Protein AF-A0A968WQC2-F1 (afdb_monomer)

Sequence (178 aa):
MWSKIRKRLLRRFVKSERGATAIEFAMVGGPFLLMIGVVLESGSMLFTQFAIQSATQETARQIRTGQSQSGGVSAGAFKSALCGQATFIANCNSKLLVAVQAATSFSTLQTTLPNPLSIGFLPDGSEPPLPFNCGNPLDAAGVVVTYDWNFIMPWSGASHQRRRRQQEAARRPRDLPQ

Foldseek 3Di:
DVVVVVVVVVVVCVPDVVNVVVVVCCVVVVVVVVVVLVVVLVVVVVVLVVQLVVLCVVLVVCLLVCVCVVVVQDQLNSQVSSCVSSVVDPPSSLFKDKAKDWDQDPVVVVVPDDDLVLFGADPVSHGDDHHDDSDDHPIDMDMHMDGDDQGPDPVVRVVVVVVVVVSVVVPPPPPDDD

Structure (mmCIF, N/CA/C/O backbone):
data_AF-A0A968WQC2-F1
#
_entry.id   AF-A0A968WQC2-F1
#
loop_
_atom_site.group_PDB
_atom_site.id
_atom_site.type_symbol
_atom_site.label_atom_id
_atom_site.label_alt_id
_atom_site.label_comp_id
_atom_site.label_asym_id
_atom_site.label_entity_id
_atom_site.label_seq_id
_atom_site.pdbx_PDB_ins_code
_atom_site.Cartn_x
_atom_site.Cartn_y
_atom_site.Cartn_z
_atom_site.occupancy
_atom_site.B_iso_or_equiv
_atom_site.auth_seq_id
_atom_site.auth_comp_id
_atom_site.auth_asym_id
_atom_site.auth_atom_id
_atom_site.pdbx_PDB_model_num
ATOM 1 N N . MET A 1 1 ? 43.643 -16.516 -40.893 1.00 53.09 1 MET A N 1
ATOM 2 C CA . MET A 1 1 ? 42.702 -15.764 -41.765 1.00 53.09 1 MET A CA 1
ATOM 3 C C . MET A 1 1 ? 41.692 -14.898 -40.989 1.00 53.09 1 MET A C 1
ATOM 5 O O . MET A 1 1 ? 41.475 -13.756 -41.373 1.00 53.09 1 MET A O 1
ATOM 9 N N . TRP A 1 2 ? 41.147 -15.355 -39.851 1.00 58.28 2 TRP A N 1
ATOM 10 C CA . TRP A 1 2 ? 40.165 -14.608 -39.033 1.00 58.28 2 TRP A CA 1
ATOM 11 C C . TRP A 1 2 ? 40.638 -13.285 -38.392 1.00 58.28 2 TRP A C 1
ATOM 13 O O . TRP A 1 2 ? 39.845 -12.355 -38.255 1.00 58.28 2 TRP A O 1
ATOM 23 N N . SER A 1 3 ? 41.923 -13.147 -38.048 1.00 62.44 3 SER A N 1
ATOM 24 C CA . SER A 1 3 ? 42.469 -11.918 -37.432 1.00 62.44 3 SER A CA 1
ATOM 25 C C . SER A 1 3 ? 42.370 -10.684 -38.348 1.00 62.44 3 SER A C 1
ATOM 27 O O . SER A 1 3 ? 42.009 -9.594 -37.899 1.00 62.44 3 SER A O 1
ATOM 29 N N . LYS A 1 4 ? 42.603 -10.851 -39.659 1.00 61.97 4 LYS A N 1
ATOM 30 C CA . LYS A 1 4 ? 42.529 -9.748 -40.635 1.00 61.97 4 LYS A CA 1
ATOM 31 C C . LYS A 1 4 ? 41.085 -9.276 -40.861 1.00 61.97 4 LYS A C 1
ATOM 33 O O . LYS A 1 4 ? 40.853 -8.078 -40.999 1.00 61.97 4 LYS A O 1
ATOM 38 N N . ILE A 1 5 ? 40.122 -10.199 -40.826 1.00 69.75 5 ILE A N 1
ATOM 39 C CA . ILE A 1 5 ? 38.689 -9.906 -40.980 1.00 69.75 5 ILE A CA 1
ATOM 40 C C . ILE A 1 5 ? 38.167 -9.138 -39.756 1.00 69.75 5 ILE A C 1
ATOM 42 O O . ILE A 1 5 ? 37.531 -8.098 -39.922 1.00 69.75 5 ILE A O 1
ATOM 46 N N . ARG A 1 6 ? 38.534 -9.556 -38.532 1.00 71.94 6 ARG A N 1
ATOM 47 C CA . ARG A 1 6 ? 38.197 -8.818 -37.298 1.00 71.94 6 ARG A CA 1
ATOM 48 C C . ARG A 1 6 ? 38.764 -7.398 -37.293 1.00 71.94 6 ARG A C 1
ATOM 50 O O . ARG A 1 6 ? 38.024 -6.462 -37.017 1.00 71.94 6 ARG A O 1
ATOM 57 N N . LYS A 1 7 ? 40.037 -7.206 -37.669 1.00 72.94 7 LYS A N 1
ATOM 58 C CA . LYS A 1 7 ? 40.661 -5.867 -37.736 1.00 72.94 7 LYS A CA 1
ATOM 59 C C . LYS A 1 7 ? 39.980 -4.940 -38.754 1.00 72.94 7 LYS A C 1
ATOM 61 O O . LYS A 1 7 ? 39.863 -3.742 -38.506 1.00 72.94 7 LYS A O 1
ATOM 66 N N . ARG A 1 8 ? 39.515 -5.479 -39.888 1.00 74.19 8 ARG A N 1
ATOM 67 C CA . ARG A 1 8 ? 38.829 -4.706 -40.939 1.00 74.19 8 ARG A CA 1
ATOM 68 C C . ARG A 1 8 ? 37.403 -4.319 -40.537 1.00 74.19 8 ARG A C 1
ATOM 70 O O . ARG A 1 8 ? 36.994 -3.194 -40.802 1.00 74.19 8 ARG A O 1
ATOM 77 N N . LEU A 1 9 ? 36.688 -5.216 -39.856 1.00 74.75 9 LEU A N 1
ATOM 78 C CA . LEU A 1 9 ? 35.372 -4.931 -39.278 1.00 74.75 9 LEU A CA 1
ATOM 79 C C . LEU A 1 9 ? 35.474 -3.890 -38.155 1.00 74.75 9 LEU A C 1
ATOM 81 O O . LEU A 1 9 ? 34.773 -2.887 -38.212 1.00 74.75 9 LEU A O 1
ATOM 85 N N . LEU A 1 10 ? 36.413 -4.045 -37.214 1.00 75.62 10 LEU A N 1
ATOM 86 C CA . LEU A 1 10 ? 36.664 -3.074 -36.137 1.00 75.62 10 LEU A CA 1
ATOM 87 C C . LEU A 1 10 ? 36.996 -1.672 -36.671 1.00 75.62 10 LEU A C 1
ATOM 89 O O . LEU A 1 10 ? 36.408 -0.699 -36.217 1.00 75.62 10 LEU A O 1
ATOM 93 N N . ARG A 1 11 ? 37.858 -1.547 -37.693 1.00 75.75 11 ARG A N 1
ATOM 94 C CA . ARG A 1 11 ? 38.123 -0.247 -38.344 1.00 75.75 11 ARG A CA 1
ATOM 95 C C . ARG A 1 11 ? 36.881 0.362 -39.000 1.00 75.75 11 ARG A C 1
ATOM 97 O O . ARG A 1 11 ? 36.751 1.581 -39.018 1.00 75.75 11 ARG A O 1
ATOM 104 N N . ARG A 1 12 ? 35.982 -0.462 -39.548 1.00 70.31 12 ARG A N 1
ATOM 105 C CA . ARG A 1 12 ? 34.734 0.001 -40.174 1.00 70.31 12 ARG A CA 1
ATOM 106 C C . ARG A 1 12 ? 33.717 0.474 -39.132 1.00 70.31 12 ARG A C 1
ATOM 108 O O . ARG A 1 12 ? 33.051 1.469 -39.383 1.00 70.31 12 ARG A O 1
ATOM 115 N N . PHE A 1 13 ? 33.651 -0.184 -37.972 1.00 68.56 13 PHE A N 1
ATOM 116 C CA . PHE A 1 13 ? 32.835 0.258 -36.836 1.00 68.56 13 PHE A CA 1
ATOM 117 C C . PHE A 1 13 ? 33.368 1.557 -36.214 1.00 68.56 13 PHE A C 1
ATOM 119 O O . PHE A 1 13 ? 32.596 2.489 -36.015 1.00 68.56 13 PHE A O 1
ATOM 126 N N . VAL A 1 14 ? 34.685 1.674 -36.009 1.00 71.06 14 VAL A N 1
ATOM 127 C CA . VAL A 1 14 ? 35.314 2.898 -35.468 1.00 71.06 14 VAL A CA 1
ATOM 128 C C . VAL A 1 14 ? 35.147 4.104 -36.403 1.00 71.06 14 VAL A C 1
ATOM 130 O O . VAL A 1 14 ? 35.040 5.227 -35.932 1.00 71.06 14 VAL A O 1
ATOM 133 N N . LYS A 1 15 ? 35.077 3.895 -37.726 1.00 75.12 15 LYS A N 1
ATOM 134 C CA . LYS A 1 15 ? 34.871 4.972 -38.714 1.00 75.12 15 LYS A CA 1
ATOM 135 C C . LYS A 1 15 ? 33.387 5.287 -38.986 1.00 75.12 15 LYS A C 1
ATOM 137 O O . LYS A 1 15 ? 33.086 6.052 -39.897 1.00 75.12 15 LYS A O 1
ATOM 142 N N . SER A 1 16 ? 32.446 4.662 -38.275 1.00 74.50 16 SER A N 1
ATOM 143 C CA . SER A 1 16 ? 31.014 4.846 -38.541 1.00 74.50 16 SER A CA 1
ATOM 144 C C . SER A 1 16 ? 30.402 5.960 -37.679 1.00 74.50 16 SER A C 1
ATOM 146 O O . SER A 1 16 ? 30.072 5.753 -36.517 1.00 74.50 16 SER A O 1
ATOM 148 N N . GLU A 1 17 ? 30.184 7.140 -38.265 1.00 74.75 17 GLU A N 1
ATOM 149 C CA . GLU A 1 17 ? 29.558 8.298 -37.585 1.00 74.75 17 GLU A CA 1
ATOM 150 C C . GLU A 1 17 ? 28.096 8.040 -37.182 1.00 74.75 17 GLU A C 1
ATOM 152 O O . GLU A 1 17 ? 27.615 8.518 -36.156 1.00 74.75 17 GLU A O 1
ATOM 157 N N . ARG A 1 18 ? 27.393 7.186 -37.938 1.00 76.38 18 ARG A N 1
ATOM 158 C CA . ARG A 1 18 ? 26.045 6.711 -37.577 1.00 76.38 18 ARG A CA 1
ATOM 159 C C . ARG A 1 18 ? 26.033 5.868 -36.293 1.00 76.38 18 ARG A C 1
ATOM 161 O O . ARG A 1 18 ? 25.027 5.829 -35.600 1.00 76.38 18 ARG A O 1
ATOM 168 N N . GLY A 1 19 ? 27.139 5.186 -35.982 1.00 76.38 19 GLY A N 1
ATOM 169 C CA . GLY A 1 19 ? 27.296 4.461 -34.720 1.00 76.38 19 GLY A CA 1
ATOM 170 C C . GLY A 1 19 ? 27.556 5.407 -33.547 1.00 76.38 19 GLY A C 1
ATOM 171 O O . GLY A 1 19 ? 26.990 5.211 -32.477 1.00 76.38 19 GLY A O 1
ATOM 172 N N . ALA A 1 20 ? 28.351 6.460 -33.764 1.00 80.75 20 ALA A N 1
ATOM 173 C CA . ALA A 1 20 ? 28.621 7.487 -32.757 1.00 80.75 20 ALA A CA 1
ATOM 174 C C . ALA A 1 20 ? 27.345 8.252 -32.363 1.00 80.75 20 ALA A C 1
ATOM 176 O O . ALA A 1 20 ? 27.018 8.322 -31.184 1.00 80.75 20 ALA A O 1
ATOM 177 N N . THR A 1 21 ? 26.558 8.697 -33.343 1.00 83.06 21 THR A N 1
ATOM 178 C CA . THR A 1 21 ? 25.269 9.383 -33.110 1.00 83.06 21 THR A CA 1
ATOM 179 C C . THR A 1 21 ? 24.235 8.505 -32.393 1.00 83.06 21 THR A C 1
ATOM 181 O O . THR A 1 21 ? 23.504 8.983 -31.528 1.00 83.06 21 THR A O 1
ATOM 184 N N . ALA A 1 22 ? 24.193 7.199 -32.685 1.00 85.12 22 ALA A N 1
ATOM 185 C CA . ALA A 1 22 ? 23.338 6.264 -31.951 1.00 85.12 22 ALA A CA 1
ATOM 186 C C . ALA A 1 22 ? 23.753 6.129 -30.474 1.00 85.12 22 ALA A C 1
ATOM 188 O O . ALA A 1 22 ? 22.895 6.023 -29.598 1.00 85.12 22 ALA A O 1
ATOM 189 N N . ILE A 1 23 ? 25.058 6.158 -30.187 1.00 85.38 23 ILE A N 1
ATOM 190 C CA . ILE A 1 23 ? 25.586 6.119 -28.818 1.00 85.38 23 ILE A CA 1
ATOM 191 C C . ILE A 1 23 ? 25.303 7.438 -28.090 1.00 85.38 23 ILE A C 1
ATOM 193 O O . ILE A 1 23 ? 24.868 7.398 -26.943 1.00 85.38 23 ILE A O 1
ATOM 197 N N . GLU A 1 24 ? 25.484 8.588 -28.743 1.00 86.44 24 GLU A N 1
ATOM 198 C CA . GLU A 1 24 ? 25.143 9.907 -28.188 1.00 86.44 24 GLU A CA 1
ATOM 199 C C . GLU A 1 24 ? 23.667 9.975 -27.783 1.00 86.44 24 GLU A C 1
ATOM 201 O O . GLU A 1 24 ? 23.338 10.376 -26.665 1.00 86.44 24 GLU A O 1
ATOM 206 N N . PHE A 1 25 ? 22.773 9.489 -28.649 1.00 88.94 25 PHE A N 1
ATOM 207 C CA . PHE A 1 25 ? 21.352 9.412 -28.330 1.00 88.94 25 PHE A CA 1
ATOM 208 C C . PHE A 1 25 ? 21.065 8.413 -27.204 1.00 88.94 25 PHE A C 1
ATOM 210 O O . PHE A 1 25 ? 20.247 8.698 -26.337 1.00 88.94 25 PHE A O 1
ATOM 217 N N . ALA A 1 26 ? 21.749 7.267 -27.156 1.00 89.31 26 ALA A N 1
ATOM 218 C CA . 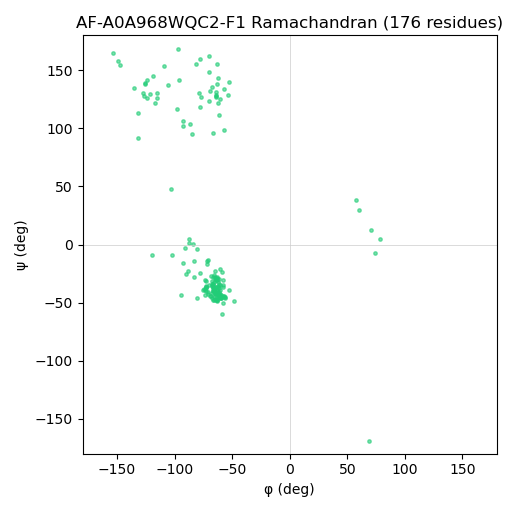ALA A 1 26 ? 21.575 6.290 -26.082 1.00 89.31 26 ALA A CA 1
ATOM 219 C C . ALA A 1 26 ? 22.073 6.803 -24.718 1.00 89.31 26 ALA A C 1
ATOM 221 O O . ALA A 1 26 ? 21.460 6.488 -23.696 1.00 89.31 26 ALA A O 1
ATOM 222 N N . MET A 1 27 ? 23.133 7.620 -24.688 1.00 90.50 27 MET A N 1
ATOM 223 C CA . MET A 1 27 ? 23.642 8.236 -23.456 1.00 90.50 27 MET A CA 1
ATOM 224 C C . MET A 1 27 ? 22.626 9.186 -22.814 1.00 90.50 27 MET A C 1
ATOM 226 O O . MET A 1 27 ? 22.602 9.298 -21.592 1.00 90.50 27 MET A O 1
ATOM 230 N N . VAL A 1 28 ? 21.768 9.832 -23.609 1.00 93.38 28 VAL A N 1
ATOM 231 C CA . VAL A 1 28 ? 20.702 10.718 -23.106 1.00 93.38 28 VAL A CA 1
ATOM 232 C C . VAL A 1 28 ? 19.375 9.969 -22.949 1.00 93.38 28 VAL A C 1
ATOM 234 O O . VAL A 1 28 ? 18.690 10.095 -21.934 1.00 93.38 28 VAL A O 1
ATOM 237 N N . GLY A 1 29 ? 19.024 9.142 -23.930 1.00 93.19 29 GLY A N 1
ATOM 238 C CA . GLY A 1 29 ? 17.776 8.387 -23.976 1.00 93.19 29 GLY A CA 1
ATOM 239 C C . GLY A 1 29 ? 17.676 7.324 -22.885 1.00 93.19 29 GLY A C 1
ATOM 240 O O . GLY A 1 29 ? 16.604 7.146 -22.313 1.00 93.19 29 GLY A O 1
ATOM 241 N N . GLY A 1 30 ? 18.784 6.658 -22.543 1.00 89.94 30 GLY A N 1
ATOM 242 C CA . GLY A 1 30 ? 18.825 5.664 -21.468 1.00 89.94 30 GLY A CA 1
ATOM 243 C C . GLY A 1 30 ? 18.398 6.249 -20.114 1.00 89.94 30 GLY A C 1
ATOM 244 O O . GLY A 1 30 ? 17.391 5.804 -19.560 1.00 89.94 30 GLY A O 1
ATOM 245 N N . PRO A 1 31 ? 19.099 7.273 -19.589 1.00 90.44 31 PRO A N 1
ATOM 246 C CA . PRO A 1 31 ? 18.714 7.948 -18.350 1.00 90.44 31 PRO A CA 1
ATOM 247 C C . PRO A 1 31 ? 17.304 8.549 -18.385 1.00 90.44 31 PRO A C 1
ATOM 249 O O . PRO A 1 31 ? 16.594 8.484 -17.383 1.00 90.44 31 PRO A O 1
ATOM 252 N N . PHE A 1 32 ? 16.870 9.090 -19.527 1.00 92.94 32 PHE A N 1
ATOM 253 C CA . PHE A 1 32 ? 15.528 9.657 -19.680 1.00 92.94 32 PHE A CA 1
ATOM 254 C C . PHE A 1 32 ? 14.421 8.602 -19.532 1.00 92.94 32 PHE A C 1
ATOM 256 O O . PHE A 1 32 ? 13.481 8.796 -18.761 1.00 92.94 32 PHE A O 1
ATOM 263 N N . LEU A 1 33 ? 14.553 7.455 -20.203 1.00 90.19 33 LEU A N 1
ATOM 264 C CA . LEU A 1 33 ? 13.589 6.357 -20.086 1.00 90.19 33 LEU A CA 1
ATOM 265 C C . LEU A 1 33 ? 13.590 5.737 -18.686 1.00 90.19 33 LEU A C 1
ATOM 267 O O . LEU A 1 33 ? 12.525 5.403 -18.168 1.00 90.19 33 LEU A O 1
ATOM 271 N N . LEU A 1 34 ? 14.760 5.631 -18.048 1.00 89.69 34 LEU A N 1
ATOM 272 C CA . LEU A 1 34 ? 14.852 5.205 -16.650 1.00 89.69 34 LEU A CA 1
ATOM 273 C C . LEU A 1 34 ? 14.110 6.174 -15.726 1.00 89.69 34 LEU A C 1
ATOM 275 O O . LEU A 1 34 ? 13.339 5.729 -14.881 1.00 89.69 34 LEU A O 1
ATOM 279 N N . MET A 1 35 ? 14.285 7.485 -15.911 1.00 90.94 35 MET A N 1
ATOM 280 C CA . MET A 1 35 ? 13.602 8.504 -15.113 1.00 90.94 35 MET A CA 1
ATOM 281 C C . MET A 1 35 ? 12.079 8.438 -15.285 1.00 90.94 35 MET A C 1
ATOM 283 O O . MET A 1 35 ? 11.361 8.431 -14.286 1.00 90.94 35 MET A O 1
ATOM 287 N N . ILE A 1 36 ? 11.581 8.275 -16.516 1.00 92.88 36 ILE A N 1
ATOM 288 C CA . ILE A 1 36 ? 10.149 8.034 -16.767 1.00 92.88 36 ILE A CA 1
ATOM 289 C C . ILE A 1 36 ? 9.677 6.775 -16.029 1.00 92.88 36 ILE A C 1
ATOM 291 O O . ILE A 1 36 ? 8.634 6.806 -15.378 1.00 92.88 36 ILE A O 1
ATOM 295 N N . GLY A 1 37 ? 10.456 5.691 -16.074 1.00 90.50 37 GLY A N 1
ATOM 296 C CA . GLY A 1 37 ? 10.169 4.466 -15.328 1.00 90.50 37 GLY A CA 1
ATOM 297 C C . GLY A 1 37 ? 10.018 4.710 -13.823 1.00 90.50 37 GLY A C 1
ATOM 298 O O . GLY A 1 37 ? 9.046 4.247 -13.230 1.00 90.50 37 GLY A O 1
ATOM 299 N N . VAL A 1 38 ? 10.918 5.494 -13.215 1.00 90.56 38 VAL A N 1
ATOM 300 C CA . VAL A 1 38 ? 10.847 5.856 -11.784 1.00 90.56 38 VAL A CA 1
ATOM 301 C C . VAL A 1 38 ? 9.575 6.642 -11.474 1.00 90.56 38 VAL A C 1
ATOM 303 O O . VAL A 1 38 ? 8.922 6.388 -10.460 1.00 90.56 38 VAL A O 1
ATOM 306 N N . VAL A 1 39 ? 9.215 7.600 -12.331 1.00 93.00 39 VAL A N 1
ATOM 307 C CA . VAL A 1 39 ? 8.026 8.441 -12.138 1.00 93.00 39 VAL A CA 1
ATOM 308 C C . VAL A 1 39 ? 6.751 7.610 -12.241 1.00 93.00 39 VAL A C 1
ATOM 310 O O . VAL A 1 39 ? 5.884 7.730 -11.378 1.00 93.00 39 VAL A O 1
ATOM 313 N N . LEU A 1 40 ? 6.642 6.733 -13.242 1.00 92.50 40 LEU A N 1
ATOM 314 C CA . LEU A 1 40 ? 5.488 5.844 -13.401 1.00 92.50 40 LEU A CA 1
ATOM 315 C C . LEU A 1 40 ? 5.359 4.858 -12.230 1.00 92.50 40 LEU A C 1
ATOM 317 O O . LEU A 1 40 ? 4.256 4.626 -11.729 1.00 92.50 40 LEU A O 1
ATOM 321 N N . GLU A 1 41 ? 6.478 4.313 -11.756 1.00 90.50 41 GLU A N 1
ATOM 322 C CA . GLU A 1 41 ? 6.510 3.414 -10.602 1.00 90.50 41 GLU A CA 1
ATOM 323 C C . GLU A 1 41 ? 6.079 4.132 -9.314 1.00 90.50 41 GLU A C 1
ATOM 325 O O . GLU A 1 41 ? 5.206 3.647 -8.591 1.00 90.50 41 GLU A O 1
ATOM 330 N N . SER A 1 42 ? 6.619 5.326 -9.064 1.00 90.25 42 SER A N 1
ATOM 331 C CA . SER A 1 42 ? 6.267 6.145 -7.896 1.00 90.25 42 SER A CA 1
ATOM 332 C C . SER A 1 42 ? 4.814 6.623 -7.953 1.00 90.25 42 SER A C 1
ATOM 334 O O . SER A 1 42 ? 4.114 6.610 -6.942 1.00 90.25 42 SER A O 1
ATOM 336 N N . GLY A 1 43 ? 4.326 6.989 -9.143 1.00 92.50 43 GLY A N 1
ATOM 337 C CA . GLY A 1 43 ? 2.930 7.356 -9.371 1.00 92.50 43 GLY A CA 1
ATOM 338 C C . GLY A 1 43 ? 1.974 6.203 -9.070 1.00 92.50 43 GLY A C 1
ATOM 339 O O . GLY A 1 43 ? 0.958 6.404 -8.411 1.00 92.50 43 GLY A O 1
ATOM 340 N N . SER A 1 44 ? 2.336 4.979 -9.459 1.00 89.94 44 SER A N 1
ATOM 341 C CA . SER A 1 44 ? 1.553 3.772 -9.160 1.00 89.94 44 SER A CA 1
ATOM 342 C C . SER A 1 44 ? 1.520 3.458 -7.657 1.00 89.94 44 SER A C 1
ATOM 344 O O . SER A 1 44 ? 0.472 3.084 -7.121 1.00 89.94 44 SER A O 1
ATOM 346 N N . MET A 1 45 ? 2.645 3.659 -6.959 1.00 89.19 45 MET A N 1
ATOM 347 C CA . MET A 1 45 ? 2.734 3.505 -5.503 1.00 89.19 45 MET A CA 1
ATOM 348 C C . MET A 1 45 ? 1.831 4.511 -4.777 1.00 89.19 45 MET A C 1
ATOM 350 O O . MET A 1 45 ? 1.035 4.121 -3.923 1.00 89.19 45 MET A O 1
ATOM 354 N N . LEU A 1 46 ? 1.908 5.793 -5.146 1.00 91.44 46 LEU A N 1
ATOM 355 C CA . LEU A 1 46 ? 1.081 6.850 -4.556 1.00 91.44 46 LEU A CA 1
ATOM 356 C C . LEU A 1 46 ? -0.403 6.643 -4.854 1.00 91.44 46 LEU A C 1
ATOM 358 O O . LEU A 1 46 ? -1.234 6.775 -3.959 1.00 91.44 46 LEU A O 1
ATOM 362 N N . PHE A 1 47 ? -0.743 6.260 -6.084 1.00 91.69 47 PHE A N 1
ATOM 363 C CA . PHE A 1 47 ? -2.118 5.938 -6.454 1.00 91.69 47 PHE A CA 1
ATOM 364 C C . PHE A 1 47 ? -2.696 4.834 -5.557 1.00 91.69 47 PHE A C 1
ATOM 366 O O . PHE A 1 47 ? -3.793 4.969 -5.018 1.00 91.69 47 PHE A O 1
ATOM 373 N N . THR A 1 48 ? -1.923 3.770 -5.337 1.00 90.50 48 THR A N 1
ATOM 374 C CA . THR A 1 48 ? -2.304 2.663 -4.451 1.00 90.50 48 THR A CA 1
ATOM 375 C C . THR A 1 48 ? -2.492 3.140 -3.014 1.00 90.50 48 THR A C 1
ATOM 377 O O . THR A 1 48 ? -3.474 2.779 -2.368 1.00 90.50 48 THR A O 1
ATOM 380 N N . GLN A 1 49 ? -1.600 4.000 -2.522 1.00 90.50 49 GLN A N 1
ATOM 381 C CA . GLN A 1 49 ? -1.720 4.588 -1.191 1.00 90.50 49 GLN A CA 1
ATOM 382 C C . GLN A 1 49 ? -3.019 5.391 -1.033 1.00 90.50 49 GLN A C 1
ATOM 384 O O . GLN A 1 49 ? -3.732 5.200 -0.048 1.00 90.50 49 GLN A O 1
ATOM 389 N N . PHE A 1 50 ? -3.368 6.233 -2.009 1.00 92.12 50 PHE A N 1
ATOM 390 C CA . PHE A 1 50 ? -4.621 6.993 -1.983 1.00 92.12 50 PHE A CA 1
ATOM 391 C C . PHE A 1 50 ? -5.857 6.090 -2.046 1.00 92.12 50 PHE A C 1
ATOM 393 O O . PHE A 1 50 ? -6.807 6.301 -1.289 1.00 92.12 50 PHE A O 1
ATOM 400 N N . ALA A 1 51 ? -5.836 5.058 -2.893 1.00 92.12 51 ALA A N 1
ATOM 401 C CA . ALA A 1 51 ? -6.929 4.095 -2.994 1.00 92.12 51 ALA A CA 1
ATOM 402 C C . ALA A 1 51 ? -7.172 3.364 -1.661 1.00 92.12 51 ALA A C 1
ATOM 404 O O . ALA A 1 51 ? -8.307 3.295 -1.188 1.00 92.12 51 ALA A O 1
ATOM 405 N N . ILE A 1 52 ? -6.107 2.884 -1.005 1.00 91.38 52 ILE A N 1
ATOM 406 C CA . ILE A 1 52 ? -6.203 2.223 0.307 1.00 91.38 52 ILE A CA 1
ATOM 407 C C . ILE A 1 52 ? -6.680 3.202 1.375 1.00 91.38 52 ILE A C 1
ATOM 409 O O . ILE A 1 52 ? -7.512 2.834 2.202 1.00 91.38 52 ILE A O 1
ATOM 413 N N . GLN A 1 53 ? -6.189 4.442 1.376 1.00 91.62 53 GLN A N 1
ATOM 414 C CA . GLN A 1 53 ? -6.602 5.450 2.350 1.00 91.62 53 GLN A CA 1
ATOM 415 C C . GLN A 1 53 ? -8.106 5.738 2.256 1.00 91.62 53 GLN A C 1
ATOM 417 O O . GLN A 1 53 ? -8.786 5.768 3.282 1.00 91.62 53 GLN A O 1
ATOM 422 N N . SER A 1 54 ? -8.638 5.879 1.038 1.00 92.62 54 SER A N 1
ATOM 423 C CA . SER A 1 54 ? -10.074 6.059 0.810 1.00 92.62 54 SER A CA 1
ATOM 424 C C . SER A 1 54 ? -10.884 4.840 1.270 1.00 92.62 54 SER A C 1
ATOM 426 O O . SER A 1 54 ? -11.825 4.987 2.051 1.00 92.62 54 SER A O 1
ATOM 428 N N . ALA A 1 55 ? -10.464 3.629 0.893 1.00 91.62 55 ALA A N 1
ATOM 429 C CA . ALA A 1 55 ? -11.112 2.388 1.323 1.00 91.62 55 ALA A CA 1
ATOM 430 C C . ALA A 1 55 ? -11.090 2.205 2.855 1.00 91.62 55 ALA A C 1
ATOM 432 O O . ALA A 1 55 ? -12.075 1.782 3.465 1.00 91.62 55 ALA A O 1
ATOM 433 N N . THR A 1 56 ? -9.978 2.565 3.497 1.00 91.44 56 THR A N 1
ATOM 434 C CA . THR A 1 56 ? -9.814 2.515 4.957 1.00 91.44 56 THR A CA 1
ATOM 435 C C . THR A 1 56 ? -10.736 3.516 5.644 1.00 91.44 56 THR A C 1
ATOM 437 O O . THR A 1 56 ? -11.327 3.203 6.671 1.00 91.44 56 THR A O 1
ATOM 440 N N . GLN A 1 57 ? -10.903 4.714 5.082 1.00 91.25 57 GLN A N 1
ATOM 441 C CA . GLN A 1 57 ? -11.796 5.724 5.642 1.00 91.25 57 GLN A CA 1
ATOM 442 C C . GLN A 1 57 ? -13.260 5.272 5.611 1.00 91.25 57 GLN A C 1
ATOM 444 O O . GLN A 1 57 ? -13.958 5.437 6.611 1.00 91.25 57 GLN A O 1
ATOM 449 N N . GLU A 1 58 ? -13.714 4.659 4.517 1.00 90.44 58 GLU A N 1
ATOM 450 C CA . GLU A 1 58 ? -15.074 4.115 4.425 1.00 90.44 58 GLU A CA 1
ATOM 451 C C . GLU A 1 58 ? -15.287 2.912 5.355 1.00 90.44 58 GLU A C 1
ATOM 453 O O . GLU A 1 58 ? -16.248 2.871 6.124 1.00 90.44 58 GLU A O 1
ATOM 458 N N . THR A 1 59 ? -14.352 1.963 5.388 1.00 88.19 59 THR A N 1
ATOM 459 C CA . THR A 1 59 ? -14.447 0.804 6.296 1.00 88.19 59 THR A CA 1
ATOM 460 C C . THR A 1 59 ? -14.318 1.192 7.773 1.00 88.19 59 THR A C 1
ATOM 462 O O . THR A 1 59 ? -15.001 0.627 8.627 1.00 88.19 59 THR A O 1
ATOM 465 N N . ALA A 1 60 ? -13.550 2.233 8.107 1.00 88.06 60 ALA A N 1
ATOM 466 C CA . ALA A 1 60 ? -13.503 2.778 9.462 1.00 88.06 60 ALA A CA 1
ATOM 467 C C . ALA A 1 60 ? -14.859 3.347 9.917 1.00 88.06 60 ALA A C 1
ATOM 469 O O . ALA A 1 60 ? -15.173 3.302 11.108 1.00 88.06 60 ALA A O 1
ATOM 470 N N . ARG A 1 61 ? -15.707 3.846 9.003 1.00 87.62 61 ARG A N 1
ATOM 471 C CA . ARG A 1 61 ? -17.072 4.289 9.353 1.00 87.62 61 ARG A CA 1
ATOM 472 C C . ARG A 1 61 ? -17.949 3.121 9.788 1.00 87.62 61 ARG A C 1
ATOM 474 O O . ARG A 1 61 ? -18.764 3.293 10.692 1.00 87.62 61 ARG A O 1
ATOM 481 N N . GLN A 1 62 ? -17.761 1.937 9.209 1.00 85.69 62 GLN A N 1
ATOM 482 C CA . GLN A 1 62 ? -18.483 0.726 9.618 1.00 85.69 62 GLN A CA 1
ATOM 483 C C . GLN A 1 62 ? -18.132 0.321 11.056 1.00 85.69 62 GLN A C 1
ATOM 485 O O . GLN A 1 62 ? -19.011 -0.071 11.821 1.00 85.69 62 GLN A O 1
ATOM 490 N N . ILE A 1 63 ? -16.872 0.510 11.461 1.00 86.06 63 ILE A N 1
ATOM 491 C CA . ILE A 1 63 ? -16.448 0.310 12.853 1.00 86.06 63 ILE A CA 1
ATOM 492 C C . ILE A 1 63 ? -17.100 1.360 13.763 1.00 86.06 63 ILE A C 1
ATOM 494 O O . ILE A 1 63 ? -17.710 1.002 14.763 1.00 86.06 63 ILE A O 1
ATOM 498 N N . ARG A 1 64 ? -17.057 2.649 13.391 1.00 83.25 64 ARG A N 1
ATOM 499 C CA . ARG A 1 64 ? -17.650 3.741 14.196 1.00 83.25 64 ARG A CA 1
ATOM 500 C C . ARG A 1 64 ? -19.167 3.643 14.363 1.00 83.25 64 ARG A C 1
ATOM 502 O O . ARG A 1 64 ? -19.699 4.128 15.351 1.00 83.25 64 ARG A O 1
ATOM 509 N N . THR A 1 65 ? -19.861 3.060 13.391 1.00 86.00 65 THR A N 1
ATOM 510 C CA . THR A 1 65 ? -21.319 2.848 13.432 1.00 86.00 65 THR A CA 1
ATOM 511 C C . THR A 1 65 ? -21.711 1.537 14.115 1.00 86.00 65 THR A C 1
ATOM 513 O O . THR A 1 65 ? -22.895 1.222 14.186 1.00 86.00 65 THR A O 1
ATOM 516 N N . GLY A 1 66 ? -20.739 0.760 14.603 1.00 81.19 66 GLY A N 1
ATOM 517 C CA . GLY A 1 66 ? -20.978 -0.515 15.275 1.00 81.19 66 GLY A CA 1
ATOM 518 C C . GLY A 1 66 ? -21.459 -1.638 14.356 1.00 81.19 66 GLY A C 1
ATOM 519 O O . GLY A 1 66 ? -21.862 -2.692 14.845 1.00 81.19 66 GLY A O 1
ATOM 520 N N . GLN A 1 67 ? -21.384 -1.463 13.031 1.00 81.88 67 GLN A N 1
ATOM 521 C CA . GLN A 1 67 ? -21.734 -2.507 12.060 1.00 81.88 67 GLN A CA 1
ATOM 522 C C . GLN A 1 67 ? -20.790 -3.709 12.193 1.00 81.88 67 GLN A C 1
ATOM 524 O O . GLN A 1 67 ? -21.238 -4.853 12.225 1.00 81.88 67 GLN A O 1
ATOM 529 N N . SER A 1 68 ? -19.489 -3.456 12.380 1.00 79.75 68 SER A N 1
ATOM 530 C CA . SER A 1 68 ? -18.496 -4.519 12.594 1.00 79.75 68 SER A CA 1
ATOM 531 C C . SER A 1 68 ? -18.658 -5.239 13.940 1.00 79.75 68 SER A C 1
ATOM 533 O O . SER A 1 68 ? -18.307 -6.410 14.048 1.00 79.75 68 SER A O 1
ATOM 535 N N . GLN A 1 69 ? -19.208 -4.549 14.945 1.00 77.19 69 GLN A N 1
ATOM 536 C CA . GLN A 1 69 ? -19.437 -5.070 16.300 1.00 77.19 69 GLN A CA 1
ATOM 537 C C . GLN A 1 69 ? -20.715 -5.919 16.351 1.00 77.19 69 GLN A C 1
ATOM 539 O O . GLN A 1 69 ? -20.704 -7.037 16.853 1.00 77.19 69 GLN A O 1
ATOM 544 N N . SER A 1 70 ? -21.800 -5.413 15.761 1.00 69.25 70 SER A N 1
ATOM 545 C CA . SER A 1 70 ? -23.114 -6.071 15.746 1.00 69.25 70 SER A CA 1
ATOM 546 C C . SER A 1 70 ? -23.155 -7.275 14.801 1.00 69.25 70 SER A C 1
ATOM 548 O O . SER A 1 70 ? -23.887 -8.228 15.046 1.00 69.25 70 SER A O 1
ATOM 550 N N . GLY A 1 71 ? -22.369 -7.237 13.719 1.00 67.25 71 GLY A N 1
ATOM 551 C CA . GLY A 1 71 ? -22.306 -8.297 12.710 1.00 67.25 71 GLY A CA 1
ATOM 552 C C . GLY A 1 71 ? -21.256 -9.382 12.962 1.00 67.25 71 GLY A C 1
ATOM 553 O O . GLY A 1 71 ? -21.164 -10.303 12.156 1.00 67.25 71 GLY A O 1
ATOM 554 N N . GLY A 1 72 ? -20.440 -9.279 14.022 1.00 73.38 72 GLY A N 1
ATOM 555 C CA . GLY A 1 72 ? -19.375 -10.254 14.307 1.00 73.38 72 GLY A CA 1
ATOM 556 C C . GLY A 1 72 ? -18.368 -10.406 13.159 1.00 73.38 72 GLY A C 1
ATOM 557 O O . GLY A 1 72 ? -17.952 -11.517 12.830 1.00 73.38 72 GLY A O 1
ATOM 558 N N . VAL A 1 73 ? -18.023 -9.298 12.498 1.00 81.56 73 VAL A N 1
ATOM 559 C CA . VAL A 1 73 ? -17.197 -9.315 11.284 1.00 81.56 73 VAL A CA 1
ATOM 560 C C . VAL A 1 73 ? -15.806 -9.843 11.624 1.00 81.56 73 VAL A C 1
ATOM 562 O O . VAL A 1 73 ? -15.149 -9.325 12.518 1.00 81.56 73 VAL A O 1
ATOM 565 N N . SER A 1 74 ? -15.334 -10.863 10.907 1.00 85.38 74 SER A N 1
ATOM 566 C CA . SER A 1 74 ? -13.972 -11.376 11.072 1.00 85.38 74 SER A CA 1
ATOM 567 C C . SER A 1 74 ? -12.944 -10.482 10.371 1.00 85.38 74 SER A C 1
ATOM 569 O O . SER A 1 74 ? -13.269 -9.768 9.418 1.00 85.38 74 SER A O 1
ATOM 571 N N . ALA A 1 75 ? -11.673 -10.579 10.772 1.00 84.06 75 ALA A N 1
ATOM 572 C CA . ALA A 1 75 ? -10.574 -9.868 10.112 1.00 84.06 75 ALA A CA 1
ATOM 573 C C . ALA A 1 75 ? -10.537 -10.113 8.590 1.00 84.06 75 ALA A C 1
ATOM 575 O O . ALA A 1 75 ? -10.326 -9.184 7.811 1.00 84.06 75 ALA A O 1
ATOM 576 N N . GLY A 1 76 ? -10.815 -11.349 8.154 1.00 86.19 76 GLY A N 1
ATOM 577 C CA . GLY A 1 76 ? -10.872 -11.710 6.736 1.00 86.19 76 GLY A CA 1
ATOM 578 C C . GLY A 1 76 ? -12.037 -11.055 5.989 1.00 86.19 76 GLY A C 1
ATOM 579 O O . GLY A 1 76 ? -11.853 -10.550 4.883 1.00 86.19 76 GLY A O 1
ATOM 580 N N . ALA A 1 77 ? -13.223 -10.993 6.602 1.00 87.31 77 ALA A N 1
ATOM 581 C CA . ALA A 1 77 ? -14.376 -10.315 6.012 1.00 87.31 77 ALA A CA 1
ATOM 582 C C . ALA A 1 77 ? -14.153 -8.796 5.916 1.00 87.31 77 ALA A C 1
ATOM 584 O O . ALA A 1 77 ? -14.453 -8.191 4.885 1.00 87.31 77 ALA A O 1
AT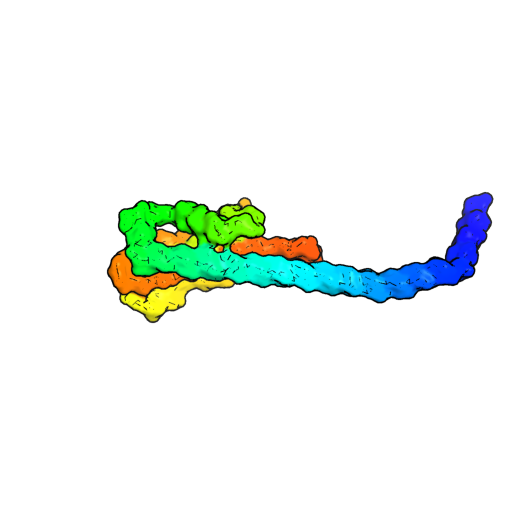OM 585 N N . PHE A 1 78 ? -13.547 -8.191 6.942 1.00 88.12 78 PHE A N 1
ATOM 586 C CA . PHE A 1 78 ? -13.172 -6.776 6.932 1.00 88.12 78 PHE A CA 1
ATOM 587 C C . PHE A 1 78 ? -12.154 -6.465 5.827 1.00 88.12 78 PHE A C 1
ATOM 589 O O . PHE A 1 78 ? -12.320 -5.514 5.063 1.00 88.12 78 PHE A O 1
ATOM 596 N N . LYS A 1 79 ? -11.130 -7.312 5.688 1.00 88.75 79 LYS A N 1
ATOM 597 C CA . LYS A 1 79 ? -10.134 -7.219 4.617 1.00 88.75 79 LYS A CA 1
ATOM 598 C C . LYS A 1 79 ? -10.772 -7.319 3.233 1.00 88.75 79 LYS A C 1
ATOM 600 O O . LYS A 1 79 ? -10.481 -6.499 2.365 1.00 88.75 79 LYS A O 1
ATOM 605 N N . SER A 1 80 ? -11.687 -8.270 3.044 1.00 89.75 80 SER A N 1
ATOM 606 C CA . SER A 1 80 ? -12.413 -8.429 1.784 1.00 89.75 80 SER A CA 1
ATOM 607 C C . SER A 1 80 ? -13.274 -7.206 1.459 1.00 89.75 80 SER A C 1
ATOM 609 O O . SER A 1 80 ? -13.316 -6.788 0.304 1.00 89.75 80 SER A O 1
ATOM 611 N N . ALA A 1 81 ? -13.931 -6.604 2.455 1.00 88.56 81 ALA A N 1
ATOM 612 C CA . ALA A 1 81 ? -14.709 -5.380 2.270 1.00 88.56 81 ALA A CA 1
ATOM 613 C C . ALA A 1 81 ? -13.820 -4.195 1.861 1.00 88.56 81 ALA A C 1
ATOM 615 O O . ALA A 1 81 ? -14.163 -3.452 0.942 1.00 88.56 81 ALA A O 1
ATOM 616 N N . LEU A 1 82 ? -12.647 -4.057 2.486 1.00 89.56 82 LEU A N 1
ATOM 617 C CA . LEU A 1 82 ? -11.666 -3.026 2.146 1.00 89.56 82 LEU A CA 1
ATOM 618 C C . LEU A 1 82 ? -11.128 -3.214 0.721 1.00 89.56 82 LEU A C 1
ATOM 620 O O . LEU A 1 82 ? -11.117 -2.272 -0.070 1.00 89.56 82 LEU A O 1
ATOM 624 N N . CYS A 1 83 ? -10.756 -4.440 0.353 1.00 89.75 83 CYS A N 1
ATOM 625 C CA . CYS A 1 83 ? -10.305 -4.752 -1.001 1.00 89.75 83 CYS A CA 1
ATOM 626 C C . CYS A 1 83 ? -11.413 -4.607 -2.056 1.00 89.75 83 CYS A C 1
ATOM 628 O O . CYS A 1 83 ? -11.115 -4.274 -3.200 1.00 89.75 83 CYS A O 1
ATOM 630 N N . GLY A 1 84 ? -12.683 -4.787 -1.680 1.00 88.44 84 GLY A N 1
ATOM 631 C CA . GLY A 1 84 ? -13.831 -4.510 -2.545 1.00 88.44 84 GLY A CA 1
ATOM 632 C C . GLY A 1 84 ? -13.999 -3.026 -2.887 1.00 88.44 84 GLY A C 1
ATOM 633 O O . GLY A 1 84 ? -14.517 -2.710 -3.951 1.00 88.44 84 GLY A O 1
ATOM 634 N N . GLN A 1 85 ? -13.524 -2.117 -2.030 1.00 86.06 85 GLN A N 1
ATOM 635 C CA . GLN A 1 85 ? -13.472 -0.677 -2.324 1.00 86.06 85 GLN A CA 1
ATOM 636 C C . GLN A 1 85 ? -12.231 -0.303 -3.149 1.00 86.06 85 GLN A C 1
ATOM 638 O O . GLN A 1 85 ? -12.258 0.643 -3.930 1.00 86.06 85 GLN A O 1
ATOM 643 N N . ALA A 1 86 ? -11.144 -1.064 -3.010 1.00 84.44 86 ALA A N 1
ATOM 644 C CA . ALA A 1 86 ? -9.873 -0.819 -3.684 1.00 84.44 86 ALA A CA 1
ATOM 645 C C . ALA A 1 86 ? -9.640 -1.767 -4.879 1.00 84.44 86 ALA A C 1
ATOM 647 O O . ALA A 1 86 ? -8.564 -2.349 -5.028 1.00 84.44 86 ALA A O 1
ATOM 648 N N . THR A 1 87 ? -10.644 -1.914 -5.751 1.00 81.19 87 THR A N 1
ATOM 649 C CA . THR A 1 87 ? -10.655 -2.881 -6.873 1.00 81.19 87 THR A CA 1
ATOM 650 C C . THR A 1 87 ? -9.517 -2.708 -7.879 1.00 81.19 87 THR A C 1
ATOM 652 O O . THR A 1 87 ? -9.141 -3.663 -8.554 1.00 81.19 87 THR A O 1
ATOM 655 N N . PHE A 1 88 ? -8.938 -1.510 -7.971 1.00 78.81 88 PHE A N 1
ATOM 656 C CA . PHE A 1 88 ? -7.809 -1.228 -8.857 1.00 78.81 88 PHE A CA 1
ATOM 657 C C . PHE A 1 88 ? -6.491 -1.868 -8.377 1.00 78.81 88 PHE A C 1
ATOM 659 O O . PHE A 1 88 ? -5.537 -1.993 -9.143 1.00 78.81 88 PHE A O 1
ATOM 666 N N . ILE A 1 89 ? -6.414 -2.291 -7.111 1.00 81.62 89 ILE A N 1
ATOM 667 C CA . ILE A 1 89 ? -5.204 -2.872 -6.528 1.00 81.62 89 ILE A CA 1
ATOM 668 C C . ILE A 1 89 ? -5.181 -4.374 -6.802 1.00 81.62 89 ILE A C 1
ATOM 670 O O . ILE A 1 89 ? -5.848 -5.171 -6.135 1.00 81.62 89 ILE A O 1
ATOM 674 N N . ALA A 1 90 ? -4.349 -4.778 -7.759 1.00 75.25 90 ALA A 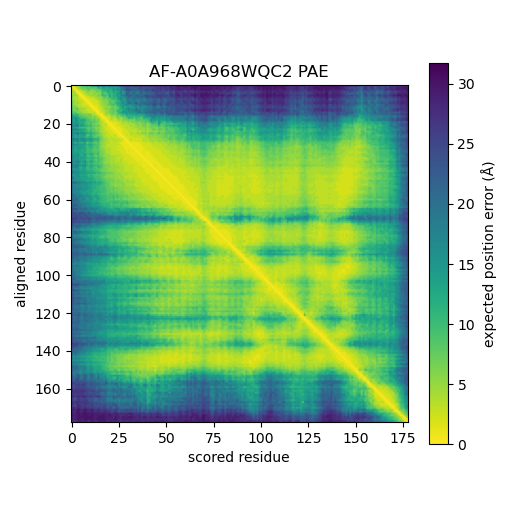N 1
ATOM 675 C CA . ALA A 1 90 ? -4.083 -6.187 -8.006 1.00 75.25 90 ALA A CA 1
ATOM 676 C C . ALA A 1 90 ? -3.542 -6.866 -6.736 1.00 75.25 90 ALA A C 1
ATOM 678 O O . ALA A 1 90 ? -2.632 -6.356 -6.083 1.00 75.25 90 ALA A O 1
ATOM 679 N N . ASN A 1 91 ? -4.074 -8.047 -6.408 1.00 81.56 91 ASN A N 1
ATOM 680 C CA . ASN A 1 91 ? -3.648 -8.847 -5.254 1.00 81.56 91 ASN A CA 1
ATOM 681 C C . ASN A 1 91 ? -3.806 -8.147 -3.889 1.00 81.56 91 ASN A C 1
ATOM 683 O O . ASN A 1 91 ? -3.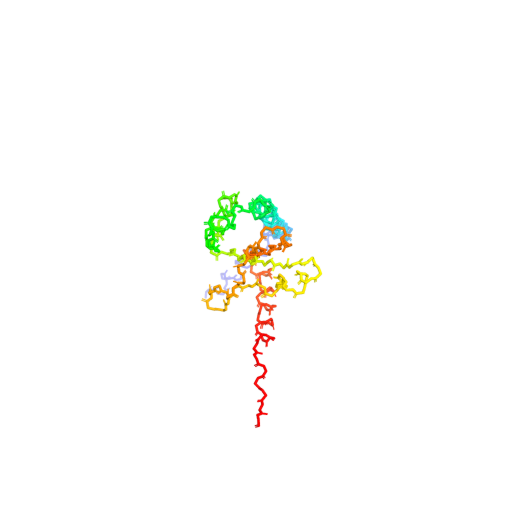076 -8.460 -2.949 1.00 81.56 91 ASN A O 1
ATOM 687 N N . CYS A 1 92 ? -4.783 -7.241 -3.750 1.00 85.25 92 CYS A N 1
ATOM 688 C CA . CYS A 1 92 ? -5.087 -6.584 -2.475 1.00 85.25 92 CYS A CA 1
ATOM 689 C C . CYS A 1 92 ? -5.194 -7.595 -1.317 1.00 85.25 92 CYS A C 1
ATOM 691 O O . CYS A 1 92 ? -4.504 -7.461 -0.311 1.00 85.25 92 CYS A O 1
ATOM 693 N N . ASN A 1 93 ? -5.954 -8.683 -1.492 1.00 84.31 93 ASN A N 1
ATOM 694 C CA . ASN A 1 93 ? -6.153 -9.678 -0.434 1.00 84.31 93 ASN A CA 1
ATOM 695 C C . ASN A 1 93 ? -4.886 -10.436 -0.012 1.00 84.31 93 ASN A C 1
ATOM 697 O O . ASN A 1 93 ? -4.856 -10.940 1.102 1.00 84.31 93 ASN A O 1
ATOM 701 N N . SER A 1 94 ? -3.850 -10.531 -0.844 1.00 84.12 94 SER A N 1
ATOM 702 C CA . SER A 1 94 ? -2.621 -11.256 -0.487 1.00 84.12 94 SER A CA 1
ATOM 703 C C . SER A 1 94 ? -1.468 -10.336 -0.086 1.00 84.12 94 SER A C 1
ATOM 705 O O . SER A 1 94 ? -0.432 -10.826 0.339 1.00 84.12 94 SER A O 1
ATOM 707 N N . LYS A 1 95 ? -1.607 -9.017 -0.269 1.00 84.81 95 LYS A N 1
ATOM 708 C CA . LYS A 1 95 ? -0.554 -8.021 0.006 1.00 84.81 95 LYS A CA 1
ATOM 709 C C . LYS A 1 95 ? -0.933 -6.979 1.047 1.00 84.81 95 LYS A C 1
ATOM 711 O O . LYS A 1 95 ? -0.086 -6.189 1.457 1.00 84.81 95 LYS A O 1
ATOM 716 N N . LEU A 1 96 ? -2.195 -6.953 1.445 1.00 88.44 96 LEU A N 1
ATOM 717 C CA . LEU A 1 96 ? -2.711 -6.056 2.461 1.00 88.44 96 LEU A CA 1
ATOM 718 C C . LEU A 1 96 ? -2.738 -6.774 3.811 1.00 88.44 96 LEU A C 1
ATOM 720 O O . LEU A 1 96 ? -3.077 -7.950 3.883 1.00 88.44 96 LEU A O 1
ATOM 724 N N . LEU A 1 97 ? -2.408 -6.070 4.880 1.00 88.56 97 LEU A N 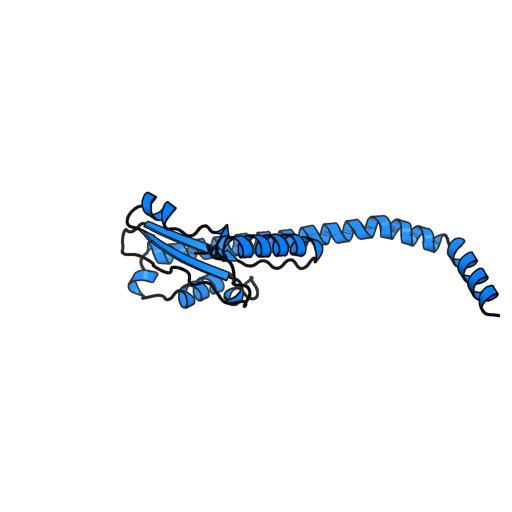1
ATOM 725 C CA . LEU A 1 97 ? -2.528 -6.527 6.258 1.00 88.56 97 LEU A CA 1
ATOM 726 C C . LEU A 1 97 ? -3.349 -5.488 7.013 1.00 88.56 97 LEU A C 1
ATOM 728 O O . LEU A 1 97 ? -3.162 -4.285 6.817 1.00 88.56 97 LEU A O 1
ATOM 732 N N . VAL A 1 98 ? -4.261 -5.944 7.867 1.00 89.50 98 VAL A N 1
ATOM 733 C CA . VAL A 1 98 ? -5.116 -5.059 8.662 1.00 89.50 98 VAL A CA 1
ATOM 734 C C . VAL A 1 98 ? -4.996 -5.437 10.126 1.00 89.50 98 VAL A C 1
ATOM 736 O O . VAL A 1 98 ? -5.204 -6.592 10.487 1.00 89.50 98 VAL A O 1
ATOM 739 N N . ALA A 1 99 ? -4.711 -4.448 10.962 1.00 89.19 99 ALA A N 1
ATOM 740 C CA . ALA A 1 99 ? -4.840 -4.543 12.404 1.00 89.19 99 ALA A CA 1
ATOM 741 C C . ALA A 1 99 ? -5.918 -3.562 12.866 1.00 89.19 99 ALA A C 1
ATOM 743 O O . ALA A 1 99 ? -5.902 -2.387 12.493 1.00 89.19 99 ALA A O 1
ATOM 744 N N . VAL A 1 100 ? -6.850 -4.041 13.683 1.00 90.00 100 VAL A N 1
ATOM 745 C CA . VAL A 1 100 ? -7.896 -3.217 14.293 1.00 90.00 100 VAL A CA 1
ATOM 746 C C . VAL A 1 100 ? -7.801 -3.402 15.791 1.00 90.00 100 VAL A C 1
ATOM 748 O O . VAL A 1 100 ? -7.835 -4.531 16.275 1.00 90.00 100 VAL A O 1
ATOM 751 N N . GLN A 1 101 ? -7.694 -2.302 16.523 1.00 90.25 101 GLN A N 1
ATOM 752 C CA . GLN A 1 101 ? -7.663 -2.337 17.974 1.00 90.25 101 GLN A CA 1
ATOM 753 C C . GLN A 1 101 ? -8.574 -1.258 18.535 1.00 90.25 101 GLN A C 1
ATOM 755 O O . GLN A 1 101 ? -8.539 -0.107 18.095 1.00 90.25 101 GLN A O 1
ATOM 760 N N . ALA A 1 102 ? -9.358 -1.639 19.533 1.00 88.62 102 ALA A N 1
ATOM 761 C CA . ALA A 1 102 ? -10.147 -0.723 20.329 1.00 88.62 102 ALA A CA 1
ATOM 762 C C . ALA A 1 102 ? -9.581 -0.600 21.744 1.00 88.62 102 ALA A C 1
ATOM 764 O O . ALA A 1 102 ? -8.930 -1.515 22.258 1.00 88.62 102 ALA A O 1
ATOM 765 N N . ALA A 1 103 ? -9.833 0.547 22.361 1.00 88.44 103 ALA A N 1
ATOM 766 C CA . ALA A 1 103 ? -9.465 0.856 23.728 1.00 88.44 103 ALA A CA 1
ATOM 767 C C . ALA A 1 103 ? -10.489 1.818 24.346 1.00 88.44 103 ALA A C 1
ATOM 769 O O . ALA A 1 103 ? -11.171 2.566 23.647 1.00 88.44 103 ALA A O 1
ATOM 770 N N . THR A 1 104 ? -10.560 1.843 25.674 1.00 85.69 104 THR A N 1
ATOM 771 C CA . THR A 1 104 ? -11.518 2.674 26.421 1.00 85.69 104 THR A CA 1
ATOM 772 C C . THR A 1 104 ? -11.202 4.173 26.360 1.00 85.69 1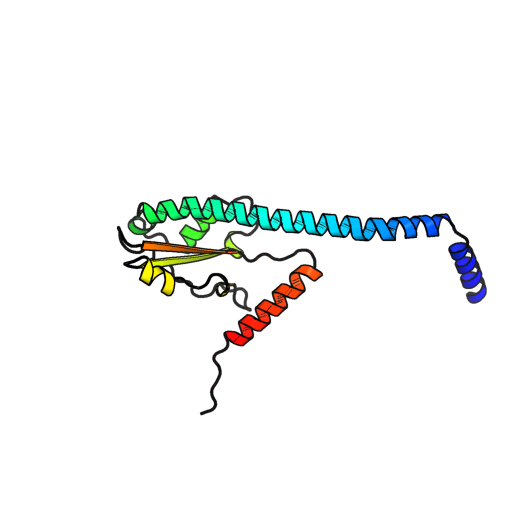04 THR A C 1
ATOM 774 O O . THR A 1 104 ? -12.034 5.003 26.715 1.00 85.69 104 THR A O 1
ATOM 777 N N . SER A 1 105 ? -10.000 4.553 25.912 1.00 86.00 105 SER A N 1
ATOM 778 C CA . SER A 1 105 ? -9.596 5.949 25.734 1.00 86.00 105 SER A CA 1
ATOM 779 C C . SER A 1 105 ? -8.621 6.116 24.568 1.00 86.00 105 SER A C 1
ATOM 781 O O . SER A 1 105 ? -7.855 5.213 24.241 1.00 86.00 105 SER A O 1
ATOM 783 N N . PHE A 1 106 ? -8.569 7.310 23.970 1.00 86.06 106 PHE A N 1
ATOM 784 C CA . PHE A 1 106 ? -7.596 7.605 22.907 1.00 86.06 106 PHE A CA 1
ATOM 785 C C . PHE A 1 106 ? -6.133 7.531 23.384 1.00 86.06 106 PHE A C 1
ATOM 787 O O . PHE A 1 106 ? -5.250 7.203 22.595 1.00 86.06 106 PHE A O 1
ATOM 794 N N . SER A 1 107 ? -5.866 7.785 24.671 1.00 88.62 107 SER A N 1
ATOM 795 C CA . SER A 1 107 ? -4.511 7.694 25.232 1.00 88.62 107 SER A CA 1
ATOM 796 C C . SER A 1 107 ? -4.016 6.250 25.337 1.00 88.62 107 SER A C 1
ATOM 798 O O . SER A 1 107 ? -2.868 5.970 25.002 1.00 88.62 107 SER A O 1
ATOM 800 N N . THR A 1 108 ? -4.886 5.322 25.750 1.00 87.38 108 THR A N 1
ATOM 801 C CA . THR A 1 108 ? -4.577 3.882 25.786 1.00 87.38 108 THR A CA 1
ATOM 802 C C . THR A 1 108 ? -4.540 3.284 24.385 1.00 87.38 108 THR A C 1
ATOM 804 O O . THR A 1 108 ? -3.743 2.390 24.101 1.00 87.38 108 THR A O 1
ATOM 807 N N . LEU A 1 109 ? -5.342 3.822 23.469 1.00 86.69 109 LEU A N 1
ATOM 808 C CA . LEU A 1 109 ? -5.319 3.442 22.066 1.00 86.69 109 LEU A CA 1
ATOM 809 C C . LEU A 1 109 ? -3.950 3.713 21.419 1.00 86.69 109 LEU A C 1
ATOM 811 O O . LEU A 1 109 ? -3.420 2.868 20.704 1.00 86.69 109 LEU A O 1
ATOM 815 N N . GLN A 1 110 ? -3.337 4.862 21.710 1.00 85.25 110 GLN A N 1
ATOM 816 C CA . GLN A 1 110 ? -2.042 5.242 21.139 1.00 85.25 110 GLN A CA 1
ATOM 817 C C . GLN A 1 110 ? -0.904 4.276 21.515 1.00 85.25 110 GLN A C 1
ATOM 819 O O . GLN A 1 110 ? 0.018 4.087 20.724 1.00 85.25 110 GLN A O 1
ATOM 824 N N . THR A 1 111 ? -0.952 3.668 22.702 1.00 84.88 111 THR A N 1
ATOM 825 C CA . THR A 1 111 ? 0.073 2.716 23.164 1.00 84.88 111 THR A CA 1
ATOM 826 C C . THR A 1 111 ? -0.231 1.272 22.778 1.00 84.88 111 THR A C 1
ATOM 828 O O . THR A 1 111 ? 0.690 0.467 22.668 1.00 84.88 111 THR A O 1
ATOM 831 N N . THR A 1 112 ? -1.506 0.936 22.569 1.00 84.19 112 THR A N 1
ATOM 832 C CA . THR A 1 112 ? -1.946 -0.412 22.181 1.00 84.19 112 THR A CA 1
ATOM 833 C C . THR A 1 112 ? -1.960 -0.628 20.673 1.00 84.19 112 THR A C 1
ATOM 835 O O . THR A 1 112 ? -1.864 -1.775 20.232 1.00 84.19 112 THR A O 1
ATOM 838 N N . LEU A 1 113 ? -2.046 0.438 19.866 1.00 85.12 113 LEU A N 1
ATOM 839 C CA . LEU A 1 113 ? -1.950 0.302 18.419 1.00 85.12 113 LEU A CA 1
ATOM 840 C C . LEU A 1 113 ? -0.562 -0.212 18.020 1.00 85.12 113 LEU A C 1
ATOM 842 O O . LEU A 1 113 ? 0.455 0.379 18.399 1.00 85.12 113 LEU A O 1
ATOM 846 N N . PRO A 1 114 ? -0.495 -1.271 17.199 1.00 83.38 114 PRO A N 1
ATOM 847 C CA . PRO A 1 114 ? 0.773 -1.736 16.679 1.00 83.38 114 PRO A CA 1
ATOM 848 C C . PRO A 1 114 ? 1.402 -0.656 15.797 1.00 83.38 114 PRO A C 1
ATOM 850 O O . PRO A 1 114 ? 0.737 -0.019 14.978 1.00 83.38 114 PRO A O 1
ATOM 853 N N . ASN A 1 115 ? 2.715 -0.467 15.942 1.00 82.81 115 ASN A N 1
ATOM 854 C CA . ASN A 1 115 ? 3.454 0.456 15.092 1.00 82.81 115 ASN A CA 1
ATOM 855 C C . ASN A 1 115 ? 3.327 -0.002 13.623 1.00 82.81 115 ASN A C 1
ATOM 857 O O . ASN A 1 115 ? 3.700 -1.144 13.329 1.00 82.81 115 ASN A O 1
ATOM 861 N N . PRO A 1 116 ? 2.868 0.852 12.690 1.00 78.69 116 PRO A N 1
ATOM 862 C CA . PRO A 1 116 ? 2.672 0.473 11.289 1.00 78.69 116 PRO A CA 1
ATOM 863 C C . PRO A 1 116 ? 3.955 -0.032 10.619 1.00 78.69 116 PRO A C 1
ATOM 865 O O . PRO A 1 116 ? 3.899 -0.924 9.782 1.00 78.69 116 PRO A O 1
ATOM 868 N N . LEU A 1 117 ? 5.130 0.458 11.028 1.00 77.81 117 LEU A N 1
ATOM 869 C CA . LEU A 1 117 ? 6.422 0.011 10.490 1.00 77.81 117 LEU A CA 1
ATOM 870 C C . LEU A 1 117 ? 6.813 -1.399 10.937 1.00 77.81 117 LEU A C 1
ATOM 872 O O . LEU A 1 117 ? 7.758 -1.978 10.407 1.00 77.81 117 LEU A O 1
ATOM 876 N N . SER A 1 118 ? 6.127 -1.928 11.946 1.00 75.19 118 SER A N 1
ATOM 877 C CA . SER A 1 118 ? 6.364 -3.265 12.469 1.00 75.19 118 SER A CA 1
ATOM 878 C C . SER A 1 118 ? 5.464 -4.310 11.797 1.00 75.19 118 SER A C 1
ATOM 880 O O . SER A 1 118 ? 5.759 -5.498 11.890 1.00 75.19 118 SER A O 1
ATOM 882 N N . ILE A 1 119 ? 4.399 -3.899 11.104 1.00 80.00 119 ILE A N 1
ATOM 883 C CA . ILE A 1 119 ? 3.413 -4.807 10.511 1.00 80.00 119 ILE A CA 1
ATOM 884 C C . ILE A 1 119 ? 3.810 -5.119 9.067 1.00 80.00 119 ILE A C 1
ATOM 886 O O . ILE A 1 119 ? 3.650 -4.291 8.170 1.00 80.00 119 ILE A O 1
ATOM 890 N N . GLY A 1 120 ? 4.303 -6.333 8.842 1.00 78.38 120 GLY A N 1
ATOM 891 C CA . GLY A 1 120 ? 4.667 -6.839 7.523 1.00 78.38 120 GLY A CA 1
ATOM 892 C C . GLY A 1 120 ? 4.572 -8.360 7.466 1.00 78.38 120 GLY A C 1
ATOM 893 O O . GLY A 1 120 ? 4.495 -9.014 8.505 1.00 78.38 120 GLY A O 1
ATOM 894 N N . PHE A 1 121 ? 4.570 -8.907 6.252 1.00 76.31 121 PHE A N 1
ATOM 895 C CA . PHE A 1 121 ? 4.575 -10.352 6.035 1.00 76.31 121 PHE A CA 1
ATOM 896 C C . PHE A 1 121 ? 5.842 -10.988 6.608 1.00 76.31 121 PHE A C 1
ATOM 898 O O . PHE A 1 121 ? 6.929 -10.404 6.552 1.00 76.31 121 PHE A O 1
ATOM 905 N N . LEU A 1 122 ? 5.683 -12.188 7.159 1.00 73.88 122 LEU A N 1
ATOM 906 C CA . LEU A 1 122 ? 6.781 -13.006 7.655 1.00 73.88 122 LEU A CA 1
ATOM 907 C C . LEU A 1 122 ? 7.634 -13.538 6.482 1.00 73.88 122 LEU A C 1
ATOM 909 O O . LEU A 1 122 ? 7.180 -13.544 5.335 1.00 73.88 122 LEU A O 1
ATOM 913 N N . PRO A 1 123 ? 8.876 -13.997 6.736 1.00 66.19 123 PRO A N 1
ATOM 914 C CA . PRO A 1 123 ? 9.768 -14.511 5.689 1.00 66.19 123 PRO A CA 1
ATOM 915 C C . PRO A 1 123 ? 9.224 -15.726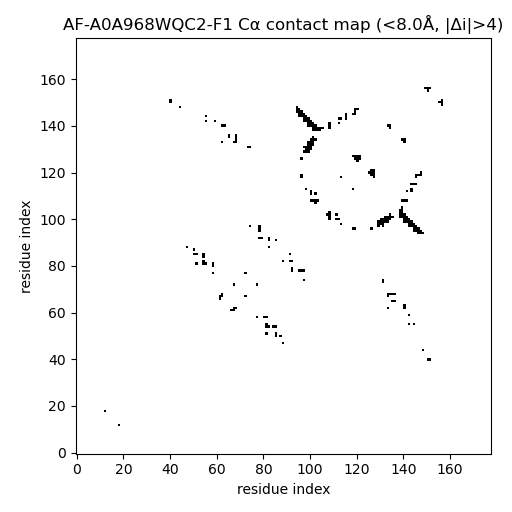 4.922 1.00 66.19 123 PRO A C 1
ATOM 917 O O . PRO A 1 123 ? 9.670 -16.000 3.811 1.00 66.19 123 PRO A O 1
ATOM 920 N N . ASP A 1 124 ? 8.274 -16.450 5.511 1.00 67.19 124 ASP A N 1
ATOM 921 C CA . ASP A 1 124 ? 7.552 -17.573 4.908 1.00 67.19 124 ASP A CA 1
ATOM 922 C C . ASP A 1 124 ? 6.345 -17.130 4.053 1.00 67.19 124 ASP A C 1
ATOM 924 O O . ASP A 1 124 ? 5.655 -17.967 3.475 1.00 67.19 124 ASP A O 1
ATOM 928 N N . GLY A 1 125 ? 6.095 -15.820 3.949 1.00 68.19 125 GLY A N 1
ATOM 929 C CA . GLY A 1 125 ? 4.955 -15.240 3.241 1.00 68.19 125 GLY A CA 1
ATOM 930 C C . GLY A 1 125 ? 3.641 -15.294 4.022 1.00 68.19 125 GLY A C 1
ATOM 931 O O . GLY A 1 125 ? 2.611 -14.900 3.477 1.00 68.19 125 GLY A O 1
ATOM 932 N N . SER A 1 126 ? 3.657 -15.758 5.275 1.00 75.31 126 SER A N 1
ATOM 933 C CA . SER A 1 126 ? 2.470 -15.798 6.126 1.00 75.31 126 SER A CA 1
ATOM 934 C C . SER A 1 126 ? 2.180 -14.441 6.777 1.00 75.31 126 SER A C 1
ATOM 936 O O . SER A 1 126 ? 3.052 -13.575 6.932 1.00 75.31 126 SER A O 1
ATOM 938 N N . GLU A 1 127 ? 0.914 -14.232 7.131 1.00 76.62 127 GLU A N 1
ATOM 939 C CA . GLU A 1 127 ? 0.481 -13.042 7.857 1.00 76.62 127 GLU A CA 1
ATOM 940 C C . GLU A 1 127 ? 0.836 -13.199 9.341 1.00 76.62 127 GLU A C 1
ATOM 942 O O . GLU A 1 127 ? 0.512 -14.232 9.935 1.00 76.62 127 GLU A O 1
ATOM 947 N N . PRO A 1 128 ? 1.485 -12.206 9.977 1.00 79.06 128 PRO A N 1
ATOM 948 C CA . PRO A 1 128 ? 1.695 -12.261 11.415 1.00 79.06 128 PRO A CA 1
ATOM 949 C C . PRO A 1 128 ? 0.346 -12.244 12.147 1.00 79.06 128 PRO A C 1
ATOM 951 O O . PRO A 1 128 ? -0.629 -11.697 11.627 1.00 79.06 128 PRO A O 1
ATOM 954 N N . PRO A 1 129 ? 0.273 -12.783 13.376 1.00 80.50 129 PRO A N 1
ATOM 955 C CA . PRO A 1 129 ? -0.920 -12.642 14.197 1.00 80.50 129 PRO A CA 1
ATOM 956 C C . PRO A 1 129 ? -1.158 -11.154 14.474 1.00 80.50 129 PRO A C 1
ATOM 958 O O . PRO A 1 129 ? -0.371 -10.498 15.161 1.00 80.50 129 PRO A O 1
ATOM 961 N N . LEU A 1 130 ? -2.230 -10.616 13.896 1.00 85.25 130 LEU A N 1
ATOM 962 C CA . LEU A 1 130 ? -2.611 -9.214 14.017 1.00 85.25 130 LEU A CA 1
ATOM 963 C C . LEU A 1 130 ? -3.818 -9.089 14.944 1.00 85.25 130 LEU A C 1
ATOM 965 O O . LEU A 1 130 ? -4.755 -9.884 14.833 1.00 85.25 130 LEU A O 1
ATOM 969 N N . PRO A 1 131 ? -3.824 -8.100 15.854 1.00 86.50 131 PRO A N 1
ATOM 970 C CA . PRO A 1 131 ? -4.990 -7.850 16.676 1.00 86.50 131 PRO A CA 1
ATOM 971 C C . PRO A 1 131 ? -6.150 -7.408 15.783 1.00 86.50 131 PRO A C 1
ATOM 973 O O . PRO A 1 131 ? -6.007 -6.523 14.934 1.00 86.50 131 PRO A O 1
ATOM 976 N N . PHE A 1 132 ? -7.298 -8.042 15.988 1.00 88.00 132 PHE A N 1
ATOM 977 C CA . PHE A 1 132 ? -8.557 -7.636 15.390 1.00 88.00 132 PHE A CA 1
ATOM 978 C C . PHE A 1 132 ? -9.620 -7.595 16.485 1.00 88.00 132 PHE A C 1
ATOM 980 O O . PHE A 1 132 ? -10.251 -8.598 16.811 1.00 88.00 132 PHE A O 1
ATOM 987 N N . ASN A 1 133 ? -9.776 -6.422 17.086 1.00 88.00 133 ASN A N 1
ATOM 988 C CA . ASN A 1 133 ? -10.787 -6.144 18.089 1.00 88.00 133 ASN A CA 1
ATOM 989 C C . ASN A 1 133 ? -11.503 -4.838 17.733 1.00 88.00 133 ASN A C 1
ATOM 991 O O . ASN A 1 133 ? -10.908 -3.761 17.776 1.00 88.00 133 ASN A O 1
ATOM 995 N N . CYS A 1 134 ? -12.787 -4.942 17.390 1.00 83.69 134 CYS A N 1
ATOM 996 C CA . CYS A 1 134 ? -13.624 -3.790 17.063 1.00 83.69 134 CYS A CA 1
ATOM 997 C C . CYS A 1 134 ? -14.173 -3.055 18.299 1.00 83.69 134 CYS A C 1
ATOM 999 O O . CYS A 1 134 ? -14.806 -2.017 18.124 1.00 83.69 134 CYS A O 1
ATOM 1001 N N . GLY A 1 135 ? -13.918 -3.548 19.515 1.00 83.56 135 GLY A N 1
ATOM 1002 C CA . GLY A 1 135 ? -14.344 -2.933 20.775 1.00 83.56 135 GLY A CA 1
ATOM 1003 C C . GLY A 1 135 ? -15.847 -2.972 21.013 1.00 83.56 135 GLY A C 1
ATOM 1004 O O . GLY A 1 135 ? -16.589 -3.633 20.286 1.00 83.56 135 GLY A O 1
ATOM 1005 N N . ASN A 1 136 ? -16.285 -2.234 22.030 1.00 80.25 136 ASN A N 1
ATOM 1006 C CA . ASN A 1 136 ? -17.694 -2.008 22.327 1.00 80.25 136 ASN A CA 1
ATOM 1007 C C . ASN A 1 136 ? -18.176 -0.669 21.741 1.00 80.25 136 ASN A C 1
ATOM 1009 O O . ASN A 1 136 ? -17.369 0.166 21.315 1.00 80.25 136 ASN A O 1
ATOM 1013 N N . PRO A 1 137 ? -19.497 -0.422 21.721 1.00 73.50 137 PRO A N 1
ATOM 1014 C CA . PRO A 1 137 ? -20.021 0.910 21.445 1.00 73.50 137 PRO A CA 1
ATOM 1015 C C . PRO A 1 137 ? -19.377 1.954 22.374 1.00 73.50 137 PRO A C 1
ATOM 1017 O O . PRO A 1 137 ? -19.218 1.688 23.561 1.00 73.50 137 PRO A O 1
ATOM 1020 N N . LEU A 1 138 ? -19.050 3.137 21.835 1.00 78.00 138 LEU A N 1
ATOM 1021 C CA . LEU A 1 138 ? -18.374 4.272 22.506 1.00 78.00 138 LEU A CA 1
ATOM 1022 C C . LEU A 1 138 ? -16.868 4.119 22.781 1.00 78.00 138 LEU A C 1
ATOM 1024 O O . LEU A 1 138 ? -16.239 5.111 23.153 1.00 78.00 138 LEU A O 1
ATOM 1028 N N . ASP A 1 139 ? -16.268 2.951 22.545 1.00 84.44 139 ASP A N 1
ATOM 1029 C CA . ASP A 1 139 ? -14.816 2.802 22.662 1.00 84.44 139 ASP A CA 1
ATOM 1030 C C . ASP A 1 139 ? -14.083 3.549 21.535 1.00 84.44 139 ASP A C 1
ATOM 1032 O O . ASP A 1 139 ? -14.549 3.654 20.394 1.00 84.44 139 ASP A O 1
ATOM 1036 N N . ALA A 1 140 ? -12.885 4.048 21.843 1.00 85.44 140 ALA A N 1
ATOM 1037 C CA . ALA A 1 140 ? -11.983 4.542 20.817 1.00 85.44 140 ALA A CA 1
ATOM 1038 C C . ALA A 1 140 ? -11.483 3.344 19.996 1.00 85.44 140 ALA A C 1
ATOM 1040 O O . ALA A 1 140 ? -11.025 2.355 20.561 1.00 85.44 140 ALA A O 1
ATOM 1041 N N . ALA A 1 141 ? -11.523 3.436 18.666 1.00 88.12 141 ALA A N 1
ATOM 1042 C CA . ALA A 1 141 ? -11.012 2.399 17.771 1.00 88.12 141 ALA A CA 1
ATOM 1043 C C . ALA A 1 141 ? -10.007 2.977 16.770 1.00 88.12 141 ALA A C 1
ATOM 1045 O O . ALA A 1 141 ? -10.209 4.058 16.210 1.00 88.12 141 ALA A O 1
ATOM 1046 N N . GLY A 1 142 ? -8.929 2.236 16.533 1.00 89.06 142 GLY A N 1
ATOM 1047 C CA . GLY A 1 142 ? -7.887 2.553 15.571 1.00 89.06 142 GLY A CA 1
ATOM 1048 C C . GLY A 1 142 ? -7.706 1.412 14.584 1.00 89.06 142 GLY A C 1
ATOM 1049 O O . GLY A 1 142 ? -7.782 0.235 14.938 1.00 89.06 142 GLY A O 1
ATOM 1050 N N . VAL A 1 143 ? -7.465 1.780 13.330 1.00 89.75 143 VAL A N 1
ATOM 1051 C CA . VAL A 1 143 ? -7.216 0.840 12.239 1.00 89.75 143 VAL A CA 1
ATOM 1052 C C . VAL A 1 143 ? -5.856 1.162 11.652 1.00 89.75 143 VAL A C 1
ATOM 1054 O O . VAL A 1 143 ? -5.574 2.311 11.313 1.00 89.75 143 VAL A O 1
ATOM 1057 N N . VAL A 1 144 ? -5.026 0.138 11.518 1.00 89.75 144 VAL A N 1
ATOM 1058 C CA . VAL A 1 144 ? -3.745 0.212 10.827 1.00 89.75 144 VAL A CA 1
ATOM 1059 C C . VAL A 1 144 ? -3.813 -0.727 9.638 1.00 89.75 144 VAL A C 1
ATOM 1061 O O . VAL A 1 144 ? -4.040 -1.925 9.794 1.00 89.75 144 VAL A O 1
ATOM 1064 N N . VAL A 1 145 ? -3.612 -0.174 8.448 1.00 89.81 145 VAL A N 1
ATOM 1065 C CA . VAL A 1 145 ? -3.552 -0.938 7.204 1.00 89.81 145 VAL A CA 1
ATOM 1066 C C . VAL A 1 145 ? -2.149 -0.803 6.646 1.00 89.81 145 VAL A C 1
ATOM 1068 O O . VAL A 1 145 ? -1.662 0.313 6.464 1.00 89.81 145 VAL A O 1
ATOM 1071 N N . THR A 1 146 ? -1.494 -1.927 6.378 1.00 88.94 146 THR A N 1
ATOM 1072 C CA . THR A 1 146 ? -0.202 -1.938 5.690 1.00 88.94 146 THR A CA 1
ATOM 1073 C C . THR A 1 146 ? -0.308 -2.697 4.380 1.00 88.94 146 THR A C 1
ATOM 1075 O O . THR A 1 146 ? -1.075 -3.650 4.246 1.00 88.94 146 THR A O 1
ATOM 1078 N N . TYR A 1 147 ? 0.432 -2.228 3.380 1.00 87.19 147 TYR A N 1
ATOM 1079 C CA . TYR A 1 147 ? 0.452 -2.818 2.051 1.00 87.19 147 TYR A CA 1
ATOM 1080 C C . TYR A 1 147 ? 1.884 -3.104 1.628 1.00 87.19 147 TYR A C 1
ATOM 1082 O O . TYR A 1 147 ? 2.755 -2.235 1.713 1.00 87.19 147 TYR A O 1
ATOM 1090 N N . ASP A 1 148 ? 2.120 -4.323 1.153 1.00 84.06 148 ASP A N 1
ATOM 1091 C CA . ASP A 1 148 ? 3.427 -4.741 0.678 1.00 84.06 148 ASP A CA 1
ATOM 1092 C C . ASP A 1 148 ? 3.6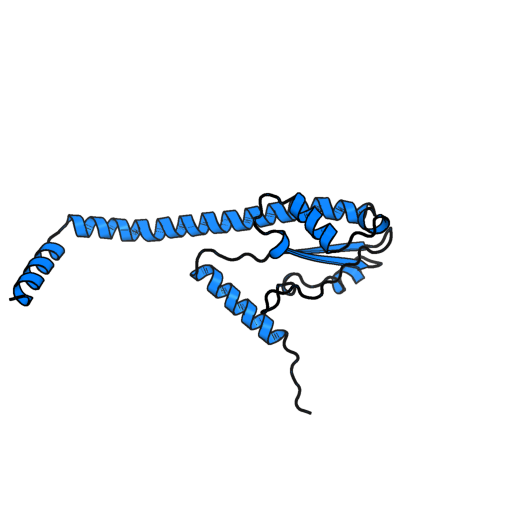54 -4.337 -0.786 1.00 84.06 148 ASP A C 1
ATOM 1094 O O . ASP A 1 148 ? 3.274 -5.040 -1.733 1.00 84.06 148 ASP A O 1
ATOM 1098 N N . TRP A 1 149 ? 4.295 -3.182 -0.976 1.00 82.62 149 TRP A N 1
ATOM 1099 C CA . TRP A 1 149 ? 4.711 -2.732 -2.299 1.00 82.62 149 TRP A CA 1
ATOM 1100 C C . TRP A 1 149 ? 5.981 -3.457 -2.751 1.00 82.62 149 TRP A C 1
ATOM 1102 O O . TRP A 1 149 ? 7.050 -3.309 -2.155 1.00 82.62 149 TRP A O 1
ATOM 1112 N N . ASN A 1 150 ? 5.872 -4.194 -3.858 1.00 80.69 150 ASN A N 1
ATOM 1113 C CA . ASN A 1 150 ? 7.038 -4.740 -4.537 1.00 80.69 150 ASN A CA 1
ATOM 1114 C C . ASN A 1 150 ? 7.415 -3.824 -5.695 1.00 80.69 150 ASN A C 1
ATOM 1116 O O . ASN A 1 150 ? 6.643 -3.685 -6.644 1.00 80.69 150 ASN A O 1
ATOM 1120 N N . PHE A 1 151 ? 8.601 -3.237 -5.611 1.00 80.62 151 PHE A N 1
ATOM 1121 C CA . PHE A 1 151 ? 9.147 -2.434 -6.693 1.00 80.62 151 PHE A CA 1
ATOM 1122 C C . PHE A 1 151 ? 9.470 -3.322 -7.899 1.00 80.62 151 PHE A C 1
ATOM 1124 O O . PHE A 1 151 ? 10.026 -4.413 -7.763 1.00 80.62 151 PHE A O 1
ATOM 1131 N N . ILE A 1 152 ? 9.090 -2.846 -9.079 1.00 80.06 152 ILE A N 1
ATOM 1132 C CA . ILE A 1 152 ? 9.360 -3.484 -10.367 1.00 80.06 152 ILE A CA 1
ATOM 1133 C C . ILE A 1 152 ? 10.834 -3.294 -10.711 1.00 80.06 152 ILE A C 1
ATOM 1135 O O . ILE A 1 152 ? 11.476 -4.214 -11.223 1.00 80.06 152 ILE A O 1
ATOM 1139 N N . MET A 1 153 ? 11.389 -2.113 -10.418 1.00 78.62 153 MET A N 1
ATOM 1140 C CA . MET A 1 153 ? 12.795 -1.863 -10.690 1.00 78.62 153 MET A CA 1
ATOM 1141 C C . MET A 1 153 ? 13.698 -2.526 -9.635 1.00 78.62 153 MET A C 1
ATOM 1143 O O . MET A 1 153 ? 13.553 -2.276 -8.436 1.00 78.62 153 MET A O 1
ATOM 1147 N N . PRO A 1 154 ? 14.688 -3.345 -10.049 1.00 73.62 154 PRO A N 1
ATOM 1148 C CA . PRO A 1 154 ? 15.503 -4.120 -9.109 1.00 73.62 154 PRO A CA 1
ATOM 1149 C C . PRO A 1 154 ? 16.286 -3.249 -8.123 1.00 73.62 154 PRO A C 1
ATOM 1151 O O . PRO A 1 154 ? 16.492 -3.625 -6.969 1.00 73.62 154 PRO A O 1
ATOM 1154 N N . TRP A 1 155 ? 16.736 -2.075 -8.577 1.00 71.44 155 TRP A N 1
ATOM 1155 C CA . TRP A 1 155 ? 17.587 -1.190 -7.785 1.00 71.44 155 TRP A CA 1
ATOM 1156 C C . TRP A 1 155 ? 16.823 -0.494 -6.643 1.00 71.44 155 TRP A C 1
ATOM 1158 O O . TRP A 1 155 ? 17.381 -0.352 -5.553 1.00 71.44 155 TRP A O 1
ATOM 1168 N N . SER A 1 156 ? 15.554 -0.121 -6.843 1.00 69.94 156 SER A N 1
ATOM 1169 C CA . SER A 1 156 ? 14.722 0.504 -5.804 1.00 69.94 156 SER A CA 1
ATOM 1170 C C . SER A 1 156 ? 14.301 -0.528 -4.748 1.00 69.94 156 SER A C 1
ATOM 1172 O O . SER A 1 156 ? 14.467 -0.294 -3.546 1.00 69.94 156 SER A O 1
ATOM 1174 N N . GLY A 1 157 ? 13.887 -1.725 -5.178 1.00 62.91 157 GLY A N 1
ATOM 1175 C CA . GLY A 1 157 ? 13.479 -2.825 -4.294 1.00 62.91 157 GLY A CA 1
ATOM 1176 C C . GLY A 1 157 ? 14.604 -3.431 -3.442 1.00 62.91 157 GLY A C 1
ATOM 1177 O O . GLY A 1 157 ? 14.377 -3.791 -2.282 1.00 62.91 157 GLY A O 1
ATOM 1178 N N . ALA A 1 158 ? 15.838 -3.495 -3.956 1.00 59.75 158 ALA A N 1
ATOM 1179 C CA . ALA A 1 158 ? 16.971 -4.100 -3.246 1.00 59.75 158 ALA A CA 1
ATOM 1180 C C . ALA A 1 158 ? 17.315 -3.391 -1.920 1.00 59.75 158 ALA A C 1
ATOM 1182 O O . ALA A 1 158 ? 17.785 -4.025 -0.969 1.00 59.75 158 ALA A O 1
ATOM 1183 N N . SER A 1 159 ? 17.065 -2.082 -1.827 1.00 60.56 159 SER A N 1
ATOM 1184 C CA . SER A 1 159 ? 17.290 -1.305 -0.601 1.00 60.56 159 SER A CA 1
ATOM 1185 C C . SER A 1 159 ? 16.253 -1.622 0.489 1.00 60.56 159 SER A C 1
ATOM 1187 O O . SER A 1 159 ? 16.602 -1.753 1.667 1.00 60.56 159 SER A O 1
ATOM 1189 N N . HIS A 1 160 ? 14.996 -1.839 0.097 1.00 61.66 160 HIS A N 1
ATOM 1190 C CA . HIS A 1 160 ? 13.902 -2.181 1.004 1.00 61.66 160 HIS A CA 1
ATOM 1191 C C . HIS A 1 160 ? 14.010 -3.616 1.521 1.00 61.66 160 HIS A C 1
ATOM 1193 O O . HIS A 1 160 ? 13.789 -3.854 2.708 1.00 61.66 160 HIS A O 1
ATOM 1199 N N . GLN A 1 161 ? 14.460 -4.556 0.686 1.00 62.09 161 GLN A N 1
ATOM 1200 C CA . GLN A 1 161 ? 14.740 -5.930 1.118 1.00 62.09 161 GLN A CA 1
ATOM 1201 C C . GLN A 1 161 ? 15.837 -5.997 2.191 1.00 62.09 161 GLN A C 1
ATOM 1203 O O . GLN A 1 161 ? 15.729 -6.778 3.134 1.00 62.09 161 GLN A O 1
ATOM 1208 N N . ARG A 1 162 ? 16.879 -5.155 2.107 1.00 59.91 162 ARG A N 1
ATOM 1209 C CA . ARG A 1 162 ? 17.918 -5.086 3.154 1.00 59.91 162 ARG A CA 1
ATOM 1210 C C . ARG A 1 162 ? 17.370 -4.557 4.479 1.00 59.91 162 ARG A C 1
ATOM 1212 O O . ARG A 1 162 ? 17.721 -5.100 5.521 1.00 59.91 162 ARG A O 1
ATOM 1219 N N . ARG A 1 163 ? 16.496 -3.543 4.450 1.00 60.16 163 ARG A N 1
ATOM 1220 C CA . ARG A 1 163 ? 15.836 -3.026 5.663 1.00 60.16 163 ARG A CA 1
ATOM 1221 C C . ARG A 1 163 ? 14.904 -4.060 6.291 1.00 60.16 163 ARG A C 1
ATOM 1223 O O . ARG A 1 163 ? 14.920 -4.190 7.509 1.00 60.16 163 ARG A O 1
ATOM 1230 N N . ARG A 1 164 ? 14.178 -4.839 5.479 1.00 62.69 164 ARG A N 1
ATOM 1231 C CA . ARG A 1 164 ? 13.389 -5.988 5.958 1.00 62.69 164 ARG A CA 1
ATOM 1232 C C . ARG A 1 164 ? 14.266 -6.999 6.684 1.00 62.69 164 ARG A C 1
ATOM 1234 O O . ARG A 1 164 ? 14.017 -7.263 7.851 1.00 62.69 164 ARG A O 1
ATOM 1241 N N . ARG A 1 165 ? 15.385 -7.413 6.079 1.00 60.97 165 ARG A N 1
ATOM 1242 C CA . ARG A 1 165 ? 16.375 -8.293 6.732 1.00 60.97 165 ARG A CA 1
ATOM 1243 C C . ARG A 1 165 ? 16.941 -7.722 8.037 1.00 60.97 165 ARG A C 1
ATOM 1245 O O . ARG A 1 165 ? 17.210 -8.468 8.973 1.00 60.97 165 ARG A O 1
ATOM 1252 N N . GLN A 1 166 ? 17.126 -6.405 8.125 1.00 61.25 166 GLN A N 1
ATOM 1253 C CA . GLN A 1 166 ? 17.575 -5.753 9.361 1.00 61.25 166 GLN A CA 1
ATOM 1254 C C . GLN A 1 166 ? 16.481 -5.706 10.439 1.00 61.25 166 GLN A C 1
ATOM 1256 O O . GLN A 1 166 ? 16.772 -5.946 11.608 1.00 61.25 166 GLN A O 1
ATOM 1261 N N . GLN A 1 167 ? 15.225 -5.444 10.068 1.00 60.56 167 GLN A N 1
ATOM 1262 C CA . GLN A 1 167 ? 14.085 -5.509 10.990 1.00 60.56 167 GLN A CA 1
ATOM 1263 C C . GLN A 1 167 ? 13.798 -6.949 11.447 1.00 60.56 167 GLN A C 1
ATOM 1265 O O . GLN A 1 167 ? 13.486 -7.169 12.615 1.00 60.56 167 GLN A O 1
ATOM 1270 N N . GLU A 1 168 ? 13.978 -7.933 10.564 1.00 60.25 168 GLU A N 1
ATOM 1271 C CA . GLU A 1 168 ? 13.949 -9.367 10.875 1.00 60.25 168 GLU A CA 1
ATOM 1272 C C . GLU A 1 168 ? 15.017 -9.736 11.916 1.00 60.25 168 GLU A C 1
ATOM 1274 O O . GLU A 1 168 ? 14.725 -10.456 12.869 1.00 60.25 168 GLU A O 1
ATOM 1279 N N . ALA A 1 169 ? 16.242 -9.211 11.782 1.00 60.22 169 ALA A N 1
ATOM 1280 C CA . ALA A 1 169 ? 17.313 -9.429 12.755 1.00 60.22 169 ALA A CA 1
ATOM 1281 C C . ALA A 1 169 ? 17.006 -8.801 14.128 1.00 60.22 169 ALA A C 1
ATOM 1283 O O . ALA A 1 169 ? 17.383 -9.365 15.150 1.00 60.22 169 ALA A O 1
ATOM 1284 N N . ALA A 1 170 ? 16.288 -7.675 14.161 1.00 57.41 170 ALA A N 1
ATOM 1285 C CA . ALA A 1 170 ? 15.879 -7.010 15.399 1.00 57.41 170 ALA A CA 1
ATOM 1286 C C . ALA A 1 170 ? 14.674 -7.675 16.096 1.00 57.41 170 ALA A C 1
ATOM 1288 O O . ALA A 1 170 ? 14.510 -7.520 17.304 1.00 57.41 170 ALA A O 1
ATOM 1289 N N . ARG A 1 171 ? 13.830 -8.406 15.351 1.00 58.69 171 ARG A N 1
ATOM 1290 C CA . ARG A 1 171 ? 12.690 -9.170 15.890 1.00 58.69 171 ARG A CA 1
ATOM 1291 C C . ARG A 1 171 ? 13.066 -10.548 16.425 1.00 58.69 171 ARG A C 1
ATOM 1293 O O . ARG A 1 171 ? 12.242 -11.142 17.118 1.00 58.69 171 ARG A O 1
ATOM 1300 N N . ARG A 1 172 ? 14.258 -11.077 16.118 1.00 56.22 172 ARG A N 1
ATOM 1301 C CA . ARG A 1 172 ? 14.691 -12.327 16.751 1.00 56.22 172 ARG A CA 1
ATOM 1302 C C . ARG A 1 172 ? 14.834 -12.084 18.254 1.00 56.22 172 ARG A C 1
ATOM 1304 O O . ARG A 1 172 ? 15.518 -11.126 18.629 1.00 56.22 172 ARG A O 1
ATOM 1311 N N . PRO A 1 173 ? 14.205 -12.908 19.111 1.00 55.94 173 PRO A N 1
ATOM 1312 C CA . PRO A 1 173 ? 14.487 -12.859 20.533 1.00 55.94 173 PRO A CA 1
ATOM 1313 C C . PRO A 1 173 ? 15.996 -13.013 20.700 1.00 55.94 173 PRO A C 1
ATOM 1315 O O . PRO A 1 173 ? 16.628 -13.870 20.084 1.00 55.94 173 PRO A O 1
ATOM 1318 N N . ARG A 1 174 ? 16.586 -12.085 21.450 1.00 59.50 174 ARG A N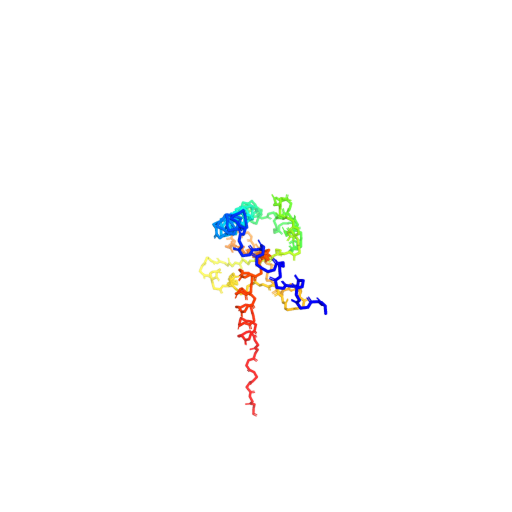 1
ATOM 1319 C CA . ARG A 1 174 ? 17.993 -12.141 21.818 1.00 59.50 174 ARG A CA 1
ATOM 1320 C C . ARG A 1 174 ? 18.098 -13.352 22.737 1.00 59.50 174 ARG A C 1
ATOM 1322 O O . ARG A 1 174 ? 17.741 -13.231 23.904 1.00 59.50 174 ARG A O 1
ATOM 1329 N N . ASP A 1 175 ? 18.477 -14.506 22.198 1.00 51.75 175 ASP A N 1
ATOM 1330 C CA . ASP A 1 175 ? 18.822 -15.672 23.004 1.00 51.75 175 ASP A CA 1
ATOM 1331 C C . ASP A 1 175 ? 19.946 -15.224 23.947 1.00 51.75 175 ASP A C 1
ATOM 1333 O O . ASP A 1 175 ? 21.097 -15.059 23.539 1.00 51.75 175 ASP A O 1
ATOM 1337 N N . LEU A 1 176 ? 19.584 -14.885 25.189 1.00 47.84 176 LEU A N 1
ATOM 1338 C CA . LEU A 1 176 ? 20.553 -14.672 26.250 1.00 47.84 176 LEU A CA 1
ATOM 1339 C C . LEU A 1 176 ? 21.116 -16.055 26.587 1.00 47.84 176 LEU A C 1
ATOM 1341 O O . LEU A 1 176 ? 20.326 -16.937 26.936 1.00 47.84 176 LEU A O 1
ATOM 1345 N N . PRO A 1 177 ? 22.440 -16.267 26.510 1.00 53.06 177 PRO A N 1
ATOM 1346 C CA . PRO A 1 177 ? 23.027 -17.443 27.125 1.00 53.06 177 PRO A CA 1
ATOM 1347 C C . PRO A 1 177 ? 22.773 -17.353 28.635 1.00 53.06 177 PRO A C 1
ATOM 1349 O O . PRO A 1 177 ? 23.120 -16.349 29.264 1.00 53.06 177 PRO A O 1
ATOM 1352 N N . GLN A 1 178 ? 22.092 -18.368 29.169 1.00 51.00 178 GLN A N 1
ATOM 1353 C CA . GLN A 1 178 ? 22.094 -18.677 30.600 1.00 51.00 178 GLN A CA 1
ATOM 1354 C C . GLN A 1 178 ? 23.465 -19.220 30.996 1.00 51.00 178 GLN A C 1
ATOM 1356 O O . GLN A 1 178 ? 24.047 -19.971 30.178 1.00 51.00 178 GLN A O 1
#

Solvent-accessible surface area (backbone atoms only — not comparable to full-atom values): 10459 Å² total; per-residue (Å²): 120,68,69,63,52,53,55,53,51,51,53,53,57,75,69,33,66,72,56,52,55,53,48,59,48,44,67,52,48,49,58,51,53,50,50,51,51,53,51,54,53,52,50,52,52,51,51,50,51,53,40,48,52,53,22,48,56,58,52,50,48,37,48,76,70,36,51,42,53,77,64,69,59,46,68,67,57,52,50,52,54,33,36,67,63,27,70,86,47,81,62,38,84,82,37,50,48,71,33,28,44,42,24,89,36,68,75,58,32,67,74,66,50,75,59,68,93,74,58,62,70,42,99,86,72,44,78,60,97,58,58,72,37,72,52,58,90,92,41,36,70,49,77,47,76,39,70,70,83,76,57,86,53,68,77,70,33,54,59,54,54,52,52,50,55,50,52,53,63,68,67,48,78,78,81,71,85,129

pLDDT: mean 80.15, std 11.1, range [47.84, 93.38]

Mean predicted aligned error: 10.91 Å

Radius of gyration: 25.94 Å; Cα contacts (8 Å, |Δi|>4): 146; chains: 1; bounding box: 66×29×72 Å

Secondary structure (DSSP, 8-state):
-HHHHHHHHHHHHHT-HHHHHHHHHHHHHHHHHHHHHHHHHHHHHHHHHHHHHHHHHHHHHHHHTTHHHHTT--HHHHHHHHHHH-TTSTTHHHHEEEEEEEESSHHHHHHHSPPGGG----TTSPPP---B----TT-EEEEEEEE-PPPSSHHHHHHHHHHHHHHHHHHS------